Protein AF-A0A2Z7BJU4-F1 (afdb_monomer)

Foldseek 3Di:
DDDDDDPDDPPDDPPPPPPPDDPPPDDDDDDPDDDDDDDDDDDDDDDPPPPPPPPPPPDDPPPPCVPPPQDPVNVVVVVVVVVVVVVVVVVVVVVVVVVVVVVVVVVVVVVVVVVVVVVVVVVVVVVVVVVVVVVVVVVVVVVVVVVVVVVVVVVVVVVVVVVVVVVVVVVVCVVVVPPPPDPPDDDDDDDDDDDPDPPPPP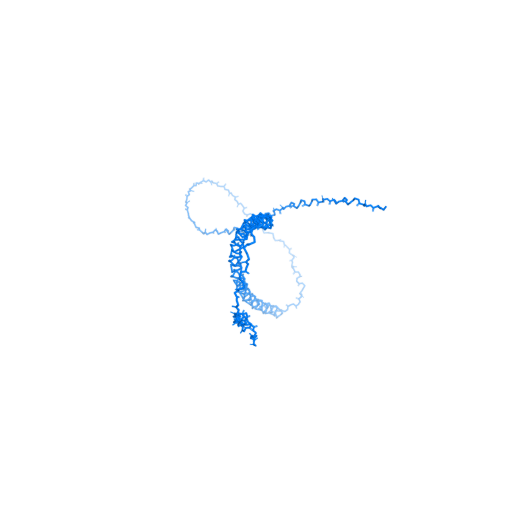PPDDDDDDD

Structure (mmCIF, N/CA/C/O backbone):
data_AF-A0A2Z7BJU4-F1
#
_entry.id   AF-A0A2Z7BJU4-F1
#
loop_
_atom_site.group_PDB
_atom_site.id
_atom_site.type_symbol
_atom_site.label_atom_id
_atom_site.label_alt_id
_atom_site.label_comp_id
_atom_site.label_asym_id
_atom_site.label_entity_id
_atom_site.label_seq_id
_atom_site.pdbx_PDB_ins_code
_atom_site.Cartn_x
_atom_site.Cartn_y
_atom_site.Cartn_z
_atom_site.occupancy
_atom_site.B_iso_or_equiv
_atom_site.auth_seq_id
_atom_site.auth_comp_id
_atom_site.auth_asym_id
_atom_site.auth_atom_id
_atom_site.pdbx_PDB_model_num
ATOM 1 N N . MET A 1 1 ? 4.893 34.998 36.428 1.00 44.59 1 MET A N 1
ATOM 2 C CA . MET A 1 1 ? 5.542 34.077 35.469 1.00 44.59 1 MET A CA 1
ATOM 3 C C . MET A 1 1 ? 4.718 34.078 34.190 1.00 44.59 1 MET A C 1
ATOM 5 O O . MET A 1 1 ? 3.506 33.957 34.270 1.00 44.59 1 MET A O 1
ATOM 9 N N . ARG A 1 2 ? 5.359 34.368 33.052 1.00 46.94 2 ARG A N 1
ATOM 10 C CA . ARG A 1 2 ? 4.741 34.528 31.724 1.00 46.94 2 ARG A CA 1
ATOM 11 C C . ARG A 1 2 ? 4.306 33.171 31.169 1.00 46.94 2 ARG A C 1
ATOM 13 O O . ARG A 1 2 ? 5.127 32.261 31.150 1.00 46.94 2 ARG A O 1
ATOM 20 N N . THR A 1 3 ? 3.110 33.080 30.595 1.00 44.69 3 THR A N 1
ATOM 21 C CA . THR A 1 3 ? 2.791 32.041 29.608 1.00 44.69 3 THR A CA 1
ATOM 22 C C . THR A 1 3 ? 2.369 32.703 28.301 1.00 44.69 3 THR A C 1
ATOM 24 O O . THR A 1 3 ? 1.518 33.586 28.234 1.00 44.69 3 THR A O 1
ATOM 27 N N . ARG A 1 4 ? 3.139 32.353 27.276 1.00 51.16 4 ARG A N 1
ATOM 28 C CA . ARG A 1 4 ? 3.221 32.923 25.937 1.00 51.16 4 ARG A CA 1
ATOM 29 C C . ARG A 1 4 ? 2.128 32.272 25.092 1.00 51.16 4 ARG A C 1
ATOM 31 O O . ARG A 1 4 ? 2.100 31.053 24.987 1.00 51.16 4 ARG A O 1
ATOM 38 N N . GLY A 1 5 ? 1.225 33.070 24.528 1.00 52.56 5 GLY A N 1
ATOM 39 C CA . GLY A 1 5 ? 0.225 32.581 23.582 1.00 52.56 5 GLY A CA 1
ATOM 40 C C . GLY A 1 5 ? 0.894 32.142 22.281 1.00 52.56 5 GLY A C 1
ATOM 41 O O . GLY A 1 5 ? 1.426 32.979 21.549 1.00 52.56 5 GLY A O 1
ATOM 42 N N . ASP A 1 6 ? 0.874 30.840 22.006 1.00 50.59 6 ASP A N 1
ATOM 43 C CA . ASP A 1 6 ? 1.320 30.261 20.741 1.00 50.59 6 ASP A CA 1
ATOM 44 C C . ASP A 1 6 ? 0.323 30.620 19.629 1.00 50.59 6 ASP A C 1
ATOM 46 O O . ASP A 1 6 ? -0.720 29.993 19.446 1.00 50.59 6 ASP A O 1
ATOM 50 N N . LYS A 1 7 ? 0.650 31.660 18.858 1.00 59.19 7 LYS A N 1
ATOM 51 C CA . LYS A 1 7 ? 0.031 31.919 17.555 1.00 59.19 7 LYS A CA 1
ATOM 52 C C . LYS A 1 7 ? 0.660 30.976 16.532 1.00 59.19 7 LYS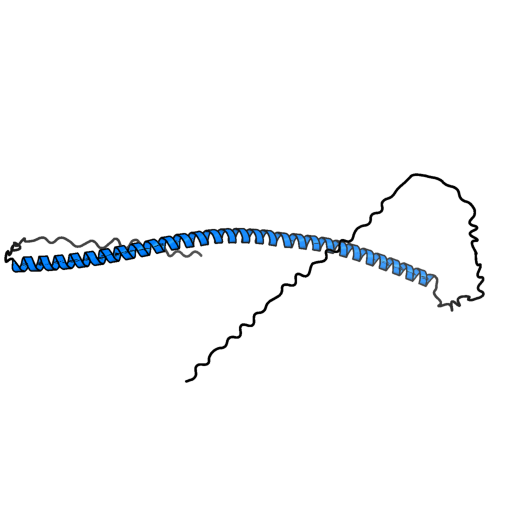 A C 1
ATOM 54 O O . LYS A 1 7 ? 1.685 31.297 15.936 1.00 59.19 7 LYS A O 1
ATOM 59 N N . ARG A 1 8 ? 0.038 29.817 16.315 1.00 57.16 8 ARG A N 1
ATOM 60 C CA . ARG A 1 8 ? 0.369 28.938 15.188 1.00 57.16 8 ARG A CA 1
ATOM 61 C C . ARG A 1 8 ? -0.263 29.506 13.917 1.00 57.16 8 ARG A C 1
ATOM 63 O O . ARG A 1 8 ? -1.478 29.484 13.746 1.00 57.16 8 ARG A O 1
ATOM 70 N N . THR A 1 9 ? 0.571 30.044 13.038 1.00 50.06 9 THR A N 1
ATOM 71 C CA . THR A 1 9 ? 0.204 30.459 11.685 1.00 50.06 9 THR A CA 1
ATOM 72 C C . THR A 1 9 ? -0.088 29.217 10.842 1.00 50.06 9 THR A C 1
ATOM 74 O O . THR A 1 9 ? 0.803 28.432 10.528 1.00 50.06 9 THR A O 1
ATOM 77 N N . ILE A 1 10 ? -1.352 29.009 10.473 1.00 57.00 10 ILE A N 1
ATOM 78 C CA . ILE A 1 10 ? -1.737 27.965 9.516 1.00 57.00 10 ILE A CA 1
ATOM 79 C C . ILE A 1 10 ? -1.504 28.533 8.113 1.00 57.00 10 ILE A C 1
ATOM 81 O O . ILE A 1 10 ? -2.360 29.201 7.536 1.00 57.00 10 ILE A O 1
ATOM 85 N N . ARG A 1 11 ? -0.301 28.305 7.578 1.00 53.41 11 ARG A N 1
ATOM 86 C CA . ARG A 1 11 ? 0.038 28.549 6.172 1.00 53.41 11 ARG A CA 1
ATOM 87 C C . ARG A 1 11 ? -0.544 27.400 5.350 1.00 53.41 11 ARG A C 1
ATOM 89 O O . ARG A 1 11 ? 0.065 26.341 5.240 1.00 53.41 11 ARG A O 1
ATOM 96 N N . LYS A 1 12 ? -1.754 27.595 4.820 1.00 51.50 12 LYS A N 1
ATOM 97 C CA . LYS A 1 12 ? -2.352 26.678 3.844 1.00 51.50 12 LYS A CA 1
ATOM 98 C C . LYS A 1 12 ? -1.481 26.674 2.588 1.00 51.50 12 LYS A C 1
ATOM 100 O O . LYS A 1 12 ? -1.324 27.703 1.936 1.00 51.50 12 LYS A O 1
ATOM 105 N N . HIS A 1 13 ? -0.880 25.531 2.284 1.00 46.72 13 HIS A N 1
ATOM 106 C CA . HIS A 1 13 ? -0.324 25.260 0.969 1.00 46.72 13 HIS A CA 1
ATOM 107 C C . HIS A 1 13 ? -1.445 24.676 0.112 1.00 46.72 13 HIS A C 1
ATOM 109 O O . HIS A 1 13 ? -1.664 23.468 0.124 1.00 46.72 13 HIS A O 1
ATOM 115 N N . ASP A 1 14 ? -2.140 25.531 -0.635 1.00 49.84 14 ASP A N 1
ATOM 116 C CA . ASP A 1 14 ? -2.933 25.079 -1.776 1.00 49.84 14 ASP A CA 1
ATOM 117 C C . ASP A 1 14 ? -1.945 24.648 -2.867 1.00 49.84 14 ASP A C 1
ATOM 119 O O . ASP A 1 14 ? -1.497 25.446 -3.695 1.00 49.84 14 ASP A O 1
ATOM 123 N N . ARG A 1 15 ? -1.535 23.374 -2.837 1.00 55.44 15 ARG A N 1
ATOM 124 C CA . ARG A 1 15 ? -0.901 22.730 -3.989 1.00 55.44 15 ARG A CA 1
ATOM 125 C C . ARG A 1 15 ? -1.974 22.590 -5.061 1.00 55.44 15 ARG A C 1
ATOM 127 O O . ARG A 1 15 ? -2.745 21.637 -5.071 1.00 55.44 15 ARG A O 1
ATOM 134 N N . LYS A 1 16 ? -2.019 23.570 -5.957 1.00 62.12 16 LYS A N 1
ATOM 135 C CA . LYS A 1 16 ? -2.680 23.430 -7.250 1.00 62.12 16 LYS A CA 1
ATOM 136 C C . LYS A 1 16 ? -1.954 22.308 -7.990 1.00 62.12 16 LYS A C 1
ATOM 138 O O . LYS A 1 16 ? -0.794 22.468 -8.363 1.00 62.12 16 LYS A O 1
ATOM 143 N N . VAL A 1 17 ? -2.608 21.159 -8.117 1.00 49.56 17 VAL A N 1
ATOM 144 C CA . VAL A 1 17 ? -2.190 20.094 -9.028 1.00 49.56 17 VAL A CA 1
ATOM 145 C C . VAL A 1 17 ? -2.424 20.640 -10.430 1.00 49.56 17 VAL A C 1
ATOM 147 O O . VAL A 1 17 ? -3.553 20.688 -10.908 1.00 49.56 17 VAL A O 1
ATOM 150 N N . LEU A 1 18 ? -1.364 21.153 -11.048 1.00 53.22 18 LEU A N 1
ATOM 151 C CA . LEU A 1 18 ? -1.343 21.350 -12.487 1.00 53.22 18 LEU A CA 1
ATOM 152 C C . LEU A 1 18 ? -1.196 19.955 -13.090 1.00 53.22 18 LEU A C 1
ATOM 154 O O . LEU A 1 18 ? -0.125 19.357 -13.029 1.00 53.22 18 LEU A O 1
ATOM 158 N N . VAL A 1 19 ? -2.306 19.425 -13.596 1.00 54.00 19 VAL A N 1
ATOM 159 C CA . VAL A 1 19 ? -2.295 18.321 -14.552 1.00 54.00 19 VAL A CA 1
ATOM 160 C C . VAL A 1 19 ? -1.603 18.872 -15.796 1.00 54.00 19 VAL A C 1
ATOM 162 O O . VAL A 1 19 ? -2.168 19.704 -16.500 1.00 54.00 19 VAL A O 1
ATOM 165 N N . ALA A 1 20 ? -0.343 18.500 -16.004 1.00 55.03 20 ALA A N 1
ATOM 166 C CA . ALA A 1 20 ? 0.291 18.674 -17.298 1.00 55.03 20 ALA A CA 1
ATOM 167 C C . ALA A 1 20 ? -0.242 17.545 -18.181 1.00 55.03 20 ALA A C 1
ATOM 169 O O . ALA A 1 20 ? 0.042 16.377 -17.928 1.00 55.03 20 ALA A O 1
ATOM 170 N N . GLU A 1 21 ? -1.084 17.904 -19.148 1.00 57.22 21 GLU A N 1
ATOM 171 C CA . GLU A 1 21 ? -1.515 17.007 -20.212 1.00 57.22 21 GLU A CA 1
ATOM 172 C C . GLU A 1 21 ? -0.278 16.459 -20.933 1.00 57.22 21 GLU A C 1
ATOM 174 O O . GLU A 1 21 ? 0.529 17.200 -21.498 1.00 57.22 21 GLU A O 1
ATOM 179 N N . GLU A 1 22 ? -0.118 15.143 -20.874 1.00 46.28 22 GLU A N 1
ATOM 180 C CA . GLU A 1 22 ? 0.835 14.392 -21.673 1.00 46.28 22 GLU A CA 1
ATOM 181 C C . GLU A 1 22 ? 0.359 14.431 -23.129 1.00 46.28 22 GLU A C 1
ATOM 183 O O . GLU A 1 22 ? -0.663 13.844 -23.486 1.00 46.28 22 GLU A O 1
ATOM 188 N N . SER A 1 23 ? 1.070 15.171 -23.985 1.00 50.34 23 SER A N 1
ATOM 189 C CA . SER A 1 23 ? 0.774 15.176 -25.414 1.00 50.34 23 SER A CA 1
ATOM 190 C C . SER A 1 23 ? 1.240 13.848 -26.013 1.00 50.34 23 SER A C 1
ATOM 192 O O . SER A 1 23 ? 2.427 13.652 -26.283 1.00 50.34 23 SER A O 1
ATOM 194 N N . THR A 1 24 ? 0.306 12.937 -26.253 1.00 50.97 24 THR A N 1
ATOM 195 C CA . THR A 1 24 ? 0.516 11.780 -27.122 1.00 50.97 24 THR A CA 1
ATOM 196 C C . THR A 1 24 ? 0.586 12.278 -28.563 1.00 50.97 24 THR A C 1
ATOM 198 O O . THR A 1 24 ? -0.398 12.332 -29.298 1.00 50.97 24 THR A O 1
ATOM 201 N N . LYS A 1 25 ? 1.780 12.720 -28.971 1.00 55.06 25 LYS A N 1
ATOM 202 C CA . LYS A 1 25 ? 2.064 13.061 -30.362 1.00 55.06 25 LYS A CA 1
ATOM 203 C C . LYS A 1 25 ? 2.186 11.762 -31.150 1.00 55.06 25 LYS A C 1
ATOM 205 O O . LYS A 1 25 ? 3.262 11.179 -31.252 1.00 55.06 25 LYS A O 1
ATOM 210 N N . SER A 1 26 ? 1.049 11.304 -31.659 1.00 50.78 26 SER A N 1
ATOM 211 C CA . SER A 1 26 ? 0.972 10.270 -32.678 1.00 50.78 26 SER A CA 1
ATOM 212 C C . SER A 1 26 ? 1.743 10.738 -33.912 1.00 50.78 26 SER A C 1
ATOM 214 O O . SER A 1 26 ? 1.447 11.772 -34.513 1.00 50.78 26 SER A O 1
ATOM 216 N N . TRP A 1 27 ? 2.780 9.990 -34.271 1.00 51.62 27 TRP A N 1
ATOM 217 C CA . TRP A 1 27 ? 3.361 10.068 -35.601 1.00 51.62 27 TRP A CA 1
ATOM 218 C C . TRP A 1 27 ? 2.398 9.318 -36.513 1.00 51.62 27 TRP A C 1
ATOM 220 O O . TRP A 1 27 ? 2.227 8.111 -36.373 1.00 51.62 27 TRP A O 1
ATOM 230 N N . ALA A 1 28 ? 1.680 10.049 -37.359 1.00 49.09 28 ALA A N 1
ATOM 231 C CA . ALA A 1 28 ? 0.902 9.429 -38.414 1.00 49.09 28 ALA A CA 1
ATOM 232 C C . ALA A 1 28 ? 1.877 8.896 -39.471 1.00 49.09 28 ALA A C 1
ATOM 234 O O . ALA A 1 28 ? 2.532 9.683 -40.156 1.00 49.09 28 ALA A O 1
ATOM 235 N N . ASP A 1 29 ? 1.954 7.572 -39.590 1.00 51.72 29 ASP A N 1
ATOM 236 C CA . ASP A 1 29 ? 2.395 6.903 -40.809 1.00 51.72 29 ASP A CA 1
ATOM 237 C C . ASP A 1 29 ? 1.464 7.340 -41.942 1.00 51.72 29 ASP A C 1
ATOM 239 O O . ASP A 1 29 ? 0.252 7.124 -41.892 1.00 51.72 29 ASP A O 1
ATOM 243 N N . THR A 1 30 ? 2.018 8.008 -42.951 1.00 53.91 30 THR A N 1
ATOM 244 C CA . THR A 1 30 ? 1.322 8.197 -44.225 1.00 53.91 30 THR A CA 1
ATOM 245 C C . THR A 1 30 ? 1.903 7.196 -45.207 1.00 53.91 30 THR A C 1
ATOM 247 O O . THR A 1 30 ? 2.813 7.515 -45.969 1.00 53.91 30 THR A O 1
ATOM 250 N N . ASP A 1 31 ? 1.362 5.980 -45.163 1.00 55.69 31 ASP A N 1
ATOM 251 C CA . ASP A 1 31 ? 1.388 5.063 -46.296 1.00 55.69 31 ASP A CA 1
ATOM 252 C C . ASP A 1 31 ? 0.610 5.721 -47.440 1.00 55.69 31 ASP A C 1
ATOM 254 O O . ASP A 1 31 ? -0.573 6.046 -47.320 1.00 55.69 31 ASP A O 1
ATOM 258 N N . SER A 1 32 ? 1.267 5.948 -48.570 1.00 55.22 32 SER A N 1
ATOM 259 C CA . SER A 1 32 ? 0.573 6.162 -49.839 1.00 55.22 32 SER A CA 1
ATOM 260 C C . SER A 1 32 ? 0.985 5.051 -50.783 1.00 55.22 32 SER A C 1
ATOM 262 O O . SER A 1 32 ? 1.883 5.190 -51.609 1.00 55.22 32 SER A O 1
ATOM 264 N N . GLU A 1 33 ? 0.305 3.925 -50.583 1.00 53.06 33 GLU A N 1
ATOM 265 C CA . GLU A 1 33 ? 0.251 2.795 -51.495 1.00 53.06 33 GLU A CA 1
ATOM 266 C C . GLU A 1 33 ? -0.463 3.184 -52.801 1.00 53.06 33 GLU A C 1
ATOM 268 O O . GLU A 1 33 ? -1.311 4.076 -52.865 1.00 53.06 33 GLU A O 1
ATOM 273 N N . SER A 1 34 ? -0.058 2.498 -53.859 1.00 44.91 34 SER A N 1
ATOM 274 C CA . SER A 1 34 ? -0.266 2.836 -55.264 1.00 44.91 34 SER A CA 1
ATOM 275 C C . SER A 1 34 ? -1.700 2.675 -55.812 1.00 44.91 34 SER A C 1
ATOM 277 O O . SER A 1 34 ? -2.488 1.864 -55.336 1.00 44.91 34 SER A O 1
ATOM 279 N N . SER A 1 35 ? -1.907 3.353 -56.957 1.00 40.94 35 SER A N 1
ATOM 280 C CA . SER A 1 35 ? -2.546 2.869 -58.208 1.00 40.94 35 SER A CA 1
ATOM 281 C C . SER A 1 35 ? -3.944 3.375 -58.619 1.00 40.94 35 SER A C 1
ATOM 283 O O . SER A 1 35 ? -4.940 3.058 -57.988 1.00 40.94 35 SER A O 1
ATOM 285 N N . SER A 1 36 ? -3.952 4.037 -59.800 1.00 41.22 36 SER A N 1
ATOM 286 C CA . SER A 1 36 ? -4.810 3.825 -61.002 1.00 41.22 36 SER A CA 1
ATOM 287 C C . SER A 1 36 ? -6.347 3.840 -60.848 1.00 41.22 36 SER A C 1
ATOM 289 O O . SER A 1 36 ? -6.891 3.172 -59.989 1.00 41.22 36 SER A O 1
ATOM 291 N N . SER A 1 37 ? -7.201 4.437 -61.688 1.00 43.44 37 SER A N 1
ATOM 292 C CA . SER A 1 37 ? -7.180 5.126 -62.992 1.00 43.44 37 SER A CA 1
ATOM 293 C C . SER A 1 37 ? -8.582 5.746 -63.183 1.00 43.44 37 SER A C 1
ATOM 295 O O . SER A 1 37 ? -9.536 5.190 -62.638 1.00 43.44 37 SER A O 1
ATOM 297 N N . SER A 1 38 ? -8.754 6.787 -64.014 1.00 40.03 38 SER A N 1
ATOM 298 C CA . SER A 1 38 ? -9.730 6.832 -65.138 1.00 40.03 38 SER A CA 1
ATOM 299 C C . SER A 1 38 ? -9.906 8.239 -65.738 1.00 40.03 38 SER A C 1
ATOM 301 O O . SER A 1 38 ? -9.944 9.244 -65.041 1.00 40.03 38 SER A O 1
ATOM 303 N N . SER A 1 39 ? -10.013 8.239 -67.064 1.00 43.59 39 SER A N 1
ATOM 304 C CA . SER A 1 39 ? -10.051 9.308 -68.070 1.00 43.59 39 SER A CA 1
ATOM 305 C C . SER A 1 39 ? -11.097 10.422 -67.898 1.00 43.59 39 SER A C 1
ATOM 307 O O . SER A 1 39 ? -12.207 10.137 -67.466 1.00 43.59 39 SER A O 1
ATOM 309 N N . SER A 1 40 ? -10.818 11.628 -68.426 1.00 37.50 40 SER A N 1
ATOM 310 C CA . SER A 1 40 ? -11.703 12.321 -69.393 1.00 37.50 40 SER A CA 1
ATOM 311 C C . SER A 1 40 ? -11.048 13.574 -70.015 1.00 37.50 40 SER A C 1
ATOM 313 O O . SER A 1 40 ? -10.172 14.190 -69.420 1.00 37.50 40 SER A O 1
ATOM 315 N N . SER A 1 41 ? -11.481 13.901 -71.234 1.00 53.56 41 SER A N 1
ATOM 316 C CA . SER A 1 41 ? -10.959 14.865 -72.216 1.00 53.56 41 SER A CA 1
ATOM 317 C C . SER A 1 41 ? -11.133 16.353 -71.875 1.00 53.56 41 SER A C 1
ATOM 319 O O . SER A 1 41 ? -12.104 16.711 -71.214 1.00 53.56 41 SER A O 1
ATOM 321 N N . SER A 1 42 ? -10.288 17.219 -72.456 1.00 36.81 42 SER A N 1
ATOM 322 C CA . SER A 1 42 ? -10.691 18.201 -73.491 1.00 36.81 42 SER A CA 1
ATOM 323 C C . SER A 1 42 ? -9.576 19.213 -73.807 1.00 36.81 42 SER A C 1
ATOM 325 O O . SER A 1 42 ? -9.119 19.942 -72.937 1.00 36.81 42 SER A O 1
ATOM 327 N N . ASP A 1 43 ? -9.159 19.188 -75.074 1.00 55.19 43 ASP A N 1
ATOM 328 C CA . ASP A 1 43 ? -8.896 20.302 -75.999 1.00 55.19 43 ASP A CA 1
ATOM 329 C C . ASP A 1 43 ? -8.702 21.727 -75.432 1.00 55.19 43 ASP A C 1
ATOM 331 O O . ASP A 1 43 ? -9.656 22.340 -74.951 1.00 55.19 43 ASP A O 1
ATOM 335 N N . SER A 1 44 ? -7.493 22.285 -75.571 1.00 55.50 44 SER A N 1
ATOM 336 C CA . SER A 1 44 ? -7.261 23.698 -75.918 1.00 55.50 44 SER A CA 1
ATOM 337 C C . SER A 1 44 ? -5.782 23.968 -76.204 1.00 55.50 44 SER A C 1
ATOM 339 O O . SER A 1 44 ? -4.877 23.353 -75.647 1.00 55.50 44 SER A O 1
ATOM 341 N N . GLU A 1 45 ? -5.587 24.867 -77.153 1.00 52.50 45 GLU A N 1
ATOM 342 C CA . GLU A 1 45 ? -4.424 25.052 -78.004 1.00 52.50 45 GLU A CA 1
ATOM 343 C C . GLU A 1 45 ? -3.306 25.894 -77.354 1.00 52.50 45 GLU A C 1
ATOM 345 O O . GLU A 1 45 ? -3.564 26.722 -76.487 1.00 52.50 45 GLU A O 1
ATOM 350 N N . GLN A 1 46 ? -2.090 25.745 -77.902 1.00 57.66 46 GLN A N 1
ATOM 351 C CA . GLN A 1 46 ? -0.974 26.711 -77.924 1.00 57.66 46 GLN A CA 1
ATOM 352 C C . GLN A 1 46 ? -0.535 27.354 -76.594 1.00 57.66 46 GLN A C 1
ATOM 354 O O . GLN A 1 46 ? -0.926 28.466 -76.255 1.00 57.66 46 GLN A O 1
ATOM 359 N N . GLU A 1 47 ? 0.446 26.726 -75.940 1.00 48.50 47 GLU A N 1
ATOM 360 C CA . GLU A 1 47 ? 1.404 27.460 -75.110 1.00 48.50 47 GLU A CA 1
ATOM 361 C C . GLU A 1 47 ? 2.833 27.048 -75.485 1.00 48.50 47 GLU A C 1
ATOM 363 O O . GLU A 1 47 ? 3.324 25.959 -75.186 1.00 48.50 47 GLU A O 1
ATOM 368 N N . GLU A 1 48 ? 3.464 27.933 -76.252 1.00 56.72 48 GLU A N 1
ATOM 369 C CA . GLU A 1 48 ? 4.840 27.877 -76.725 1.00 56.72 48 GLU A CA 1
ATOM 370 C C . GLU A 1 48 ? 5.796 28.079 -75.538 1.00 56.72 48 GLU A C 1
ATOM 372 O O . GLU A 1 48 ? 6.289 29.175 -75.279 1.00 56.72 48 GLU A O 1
ATOM 377 N N . VAL A 1 49 ? 6.056 27.015 -74.777 1.00 50.41 49 VAL A N 1
ATOM 378 C CA . VAL A 1 49 ? 7.098 27.022 -73.743 1.00 50.41 49 VAL A CA 1
ATOM 379 C C . VAL A 1 49 ? 8.472 26.889 -74.400 1.00 50.41 49 VAL A C 1
ATOM 381 O O . VAL A 1 49 ? 9.031 25.804 -74.540 1.00 50.41 49 VAL A O 1
ATOM 384 N N . HIS A 1 50 ? 9.023 28.025 -74.831 1.00 49.69 50 HIS A N 1
ATOM 385 C CA . HIS A 1 50 ? 10.433 28.159 -75.204 1.00 49.69 50 HIS A CA 1
ATOM 386 C C . HIS A 1 50 ? 11.323 27.730 -74.029 1.00 49.69 50 HIS A C 1
ATOM 388 O O . HIS A 1 50 ? 11.541 28.489 -73.083 1.00 49.69 50 HIS A O 1
ATOM 394 N N . CYS A 1 51 ? 11.868 26.513 -74.082 1.00 53.22 51 CYS A N 1
ATOM 395 C CA . CYS A 1 51 ? 12.966 26.103 -73.213 1.00 53.22 51 CYS A CA 1
ATOM 396 C C . CYS A 1 51 ? 14.233 26.868 -73.621 1.00 53.22 51 CYS A C 1
ATOM 398 O O . CYS A 1 51 ? 14.964 26.454 -74.518 1.00 53.22 51 CYS A O 1
ATOM 400 N N . LEU A 1 52 ? 14.496 27.991 -72.954 1.00 50.47 52 LEU A N 1
ATOM 401 C CA . LEU A 1 52 ? 15.783 28.684 -72.998 1.00 50.47 52 LEU A CA 1
ATOM 402 C C . LEU A 1 52 ? 16.866 27.786 -72.378 1.00 50.47 52 LEU A C 1
ATOM 404 O O . LEU A 1 52 ? 17.129 27.850 -71.178 1.00 50.47 52 LEU A O 1
ATOM 408 N N . MET A 1 53 ? 17.509 26.949 -73.191 1.00 58.06 53 MET A N 1
ATOM 409 C CA . MET A 1 53 ? 18.819 26.401 -72.844 1.00 58.06 53 MET A CA 1
ATOM 410 C C . MET A 1 53 ? 19.838 27.535 -72.951 1.00 58.06 53 MET A C 1
ATOM 412 O O . MET A 1 53 ? 20.324 27.862 -74.032 1.00 58.06 53 MET A O 1
ATOM 416 N N . ALA A 1 54 ? 20.108 28.190 -71.824 1.00 53.41 54 ALA A N 1
ATOM 417 C CA . ALA A 1 54 ? 21.247 29.081 -71.698 1.00 53.41 54 ALA A CA 1
ATOM 418 C C . ALA A 1 54 ? 22.511 28.224 -71.554 1.00 53.41 54 ALA A C 1
ATOM 420 O O . ALA A 1 54 ? 22.876 27.826 -70.448 1.00 53.41 54 ALA A O 1
ATOM 421 N N . ASP A 1 55 ? 23.182 27.959 -72.674 1.00 57.09 55 ASP A N 1
ATOM 422 C CA . ASP A 1 55 ? 24.572 27.512 -72.679 1.00 57.09 55 ASP A CA 1
ATOM 423 C C . ASP A 1 55 ? 25.445 28.668 -72.165 1.00 57.09 55 ASP A C 1
ATOM 425 O O . ASP A 1 55 ? 25.985 29.468 -72.930 1.00 57.09 55 ASP A O 1
ATOM 429 N N . GLN A 1 56 ? 25.554 28.808 -70.842 1.00 54.19 56 GLN A N 1
ATOM 430 C CA . GLN A 1 56 ? 26.578 29.659 -70.247 1.00 54.19 56 GLN A CA 1
ATOM 431 C C . GLN A 1 56 ? 27.922 28.940 -70.339 1.00 54.19 56 GLN A C 1
ATOM 433 O O . GLN A 1 56 ? 28.350 28.230 -69.433 1.00 54.19 56 GLN A O 1
ATOM 438 N N . THR A 1 57 ? 28.605 29.161 -71.458 1.00 60.44 57 THR A N 1
ATOM 439 C CA . THR A 1 57 ? 30.052 29.010 -71.589 1.00 60.44 57 THR A CA 1
ATOM 440 C C . THR A 1 57 ? 30.739 30.075 -70.725 1.00 60.44 57 THR A C 1
ATOM 442 O O . THR A 1 57 ? 31.215 31.086 -71.242 1.00 60.44 57 THR A O 1
ATOM 445 N N . SER A 1 58 ? 30.755 29.899 -69.400 1.00 57.34 58 SER A N 1
ATOM 446 C CA . SER A 1 58 ? 31.648 30.672 -68.535 1.00 57.34 58 SER A CA 1
ATOM 447 C C . SER A 1 58 ? 33.037 30.047 -68.597 1.00 57.34 58 SER A C 1
ATOM 449 O O . SER A 1 58 ? 33.346 29.066 -67.923 1.00 57.34 58 SER A O 1
ATOM 451 N N . ASP A 1 59 ? 33.811 30.600 -69.519 1.00 55.12 59 ASP A N 1
ATOM 452 C CA . ASP A 1 59 ? 35.259 30.750 -69.496 1.00 55.12 59 ASP A CA 1
ATOM 453 C C . ASP A 1 59 ? 35.925 30.455 -68.133 1.00 55.12 59 ASP A C 1
ATOM 455 O O . ASP A 1 59 ? 35.660 31.112 -67.129 1.00 55.12 59 ASP A O 1
ATOM 459 N N . GLY A 1 60 ? 36.842 29.487 -68.131 1.00 59.12 60 GLY A N 1
ATOM 460 C CA . GLY A 1 60 ? 38.172 29.764 -67.593 1.00 59.12 60 GLY A CA 1
ATOM 461 C C . GLY A 1 60 ? 38.410 29.741 -66.084 1.00 59.12 60 GLY A C 1
ATOM 462 O O . GLY A 1 60 ? 39.510 30.115 -65.693 1.00 59.12 60 GLY A O 1
ATOM 463 N N . GLU A 1 61 ? 37.512 29.243 -65.233 1.00 55.75 61 GLU A N 1
ATOM 464 C CA . GLU A 1 61 ? 37.946 28.727 -63.923 1.00 55.75 61 GLU A CA 1
ATOM 465 C C . GLU A 1 61 ? 38.305 27.247 -64.081 1.00 55.75 61 GLU A C 1
ATOM 467 O O . GLU A 1 61 ? 37.579 26.326 -63.702 1.00 55.75 61 GLU A O 1
ATOM 472 N N . VAL A 1 62 ? 39.466 27.015 -64.706 1.00 59.19 62 VAL A N 1
ATOM 473 C CA . VAL A 1 62 ? 40.226 25.796 -64.433 1.00 59.19 62 VAL A CA 1
ATOM 474 C C . VAL A 1 62 ? 40.402 25.812 -62.926 1.00 59.19 62 VAL A C 1
ATOM 476 O O . VAL A 1 62 ? 41.123 26.664 -62.412 1.00 59.19 62 VAL A O 1
ATOM 479 N N . PHE A 1 63 ? 39.688 24.935 -62.220 1.00 54.53 63 PHE A N 1
ATOM 480 C CA . PHE A 1 63 ? 40.024 24.626 -60.842 1.00 54.53 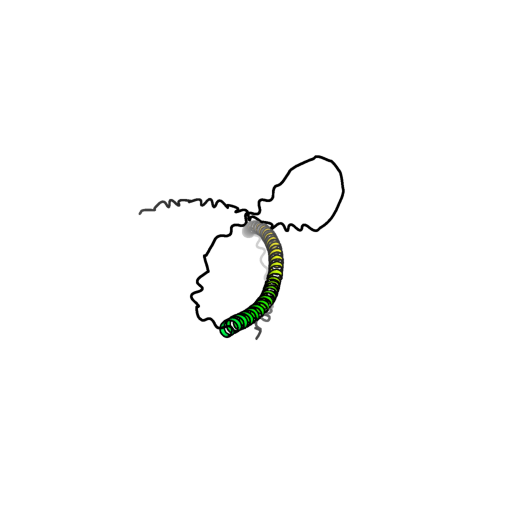63 PHE A CA 1
ATOM 481 C C . PHE A 1 63 ? 41.516 24.315 -60.858 1.00 54.53 63 PHE A C 1
ATOM 483 O O . PHE A 1 63 ? 41.928 23.272 -61.374 1.00 54.53 63 PHE A O 1
ATOM 490 N N . ASP A 1 64 ? 42.326 25.254 -60.369 1.00 52.69 64 ASP A N 1
ATOM 491 C CA . ASP A 1 64 ? 43.706 24.989 -60.025 1.00 52.69 64 ASP A CA 1
ATOM 492 C C . ASP A 1 64 ? 43.616 24.057 -58.828 1.00 52.69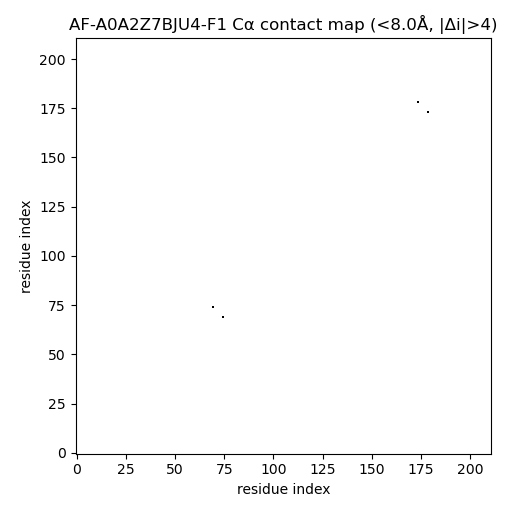 64 ASP A C 1
ATOM 494 O O . ASP A 1 64 ? 43.639 24.453 -57.661 1.00 52.69 64 ASP A O 1
ATOM 498 N N . PHE A 1 65 ? 43.426 22.777 -59.136 1.00 51.00 65 PHE A N 1
ATOM 499 C CA . PHE A 1 65 ? 43.890 21.709 -58.293 1.00 51.00 65 PHE A CA 1
ATOM 500 C C . PHE A 1 65 ? 45.404 21.899 -58.264 1.00 51.00 65 PHE A C 1
ATOM 502 O O . PHE A 1 65 ? 46.138 21.228 -58.978 1.00 51.00 65 PHE A O 1
ATOM 509 N N . SER A 1 66 ? 45.880 22.864 -57.472 1.00 60.72 66 SER A N 1
ATOM 510 C CA . SER A 1 66 ? 47.217 22.818 -56.918 1.00 60.72 66 SER A CA 1
ATOM 511 C C . SER A 1 66 ? 47.311 21.416 -56.341 1.00 60.72 66 SER A C 1
ATOM 513 O O . SER A 1 66 ? 46.642 21.122 -55.349 1.00 60.72 66 SER A O 1
ATOM 515 N N . ASN A 1 67 ? 47.987 20.527 -57.076 1.00 58.91 67 ASN A N 1
ATOM 516 C CA . ASN A 1 67 ? 48.046 19.103 -56.808 1.00 58.91 67 ASN A CA 1
ATOM 517 C C . ASN A 1 67 ? 48.557 18.924 -55.377 1.00 58.91 67 ASN A C 1
ATOM 519 O O . ASN A 1 67 ? 49.761 18.844 -55.142 1.00 58.91 67 ASN A O 1
ATOM 523 N N . VAL A 1 68 ? 47.649 18.831 -54.405 1.00 62.19 68 VAL A N 1
ATOM 524 C CA . VAL A 1 68 ? 47.900 17.990 -53.248 1.00 62.19 68 VAL A CA 1
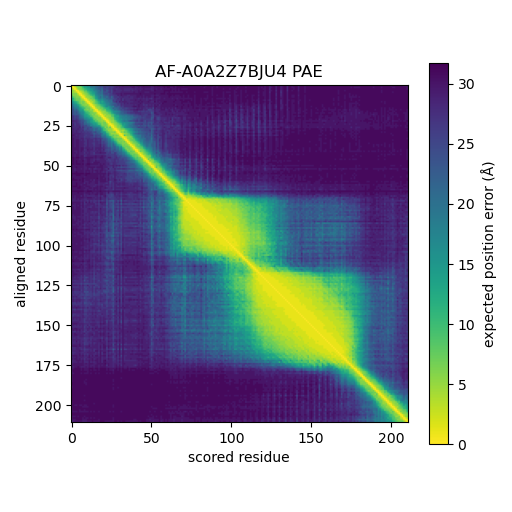ATOM 525 C C . VAL A 1 68 ? 48.141 16.631 -53.874 1.00 62.19 68 VAL A C 1
ATOM 527 O O . VAL A 1 68 ? 47.247 16.061 -54.497 1.00 62.19 68 VAL A O 1
ATOM 530 N N . GLU A 1 69 ? 49.405 16.225 -53.839 1.00 65.75 69 GLU A N 1
ATOM 531 C CA . GLU A 1 69 ? 49.965 15.031 -54.454 1.00 65.75 69 GLU A CA 1
ATOM 532 C C . GLU A 1 69 ? 49.360 13.799 -53.778 1.00 65.75 69 GLU A C 1
ATOM 534 O O . GLU A 1 69 ? 49.975 13.146 -52.946 1.00 65.75 69 GLU A O 1
ATOM 539 N N . PHE A 1 70 ? 48.087 13.545 -54.064 1.00 66.81 70 PHE A N 1
ATOM 540 C CA . PHE A 1 70 ? 47.369 12.393 -53.571 1.00 66.81 70 PHE A CA 1
ATOM 541 C C . PHE A 1 70 ? 47.448 11.331 -54.646 1.00 66.81 70 PHE A C 1
ATOM 543 O O . PHE A 1 70 ? 46.897 11.463 -55.744 1.00 66.81 70 PHE A O 1
ATOM 550 N N . THR A 1 71 ? 48.211 10.297 -54.344 1.00 85.06 71 THR A N 1
ATOM 551 C CA . THR A 1 71 ? 48.412 9.200 -55.270 1.00 85.06 71 THR A CA 1
ATOM 552 C C . THR A 1 71 ? 47.120 8.393 -55.385 1.00 85.06 71 THR A C 1
ATOM 554 O O . THR A 1 71 ? 46.254 8.391 -54.504 1.00 85.06 71 THR A O 1
ATOM 557 N N . ARG A 1 72 ? 46.960 7.673 -56.497 1.00 85.31 72 ARG A N 1
ATOM 558 C CA . ARG A 1 72 ? 45.843 6.733 -56.668 1.00 85.31 72 ARG A CA 1
ATOM 559 C C . ARG A 1 72 ? 45.828 5.700 -55.537 1.00 85.31 72 ARG A C 1
ATOM 561 O O . ARG A 1 72 ? 44.765 5.240 -55.123 1.00 85.31 72 ARG A O 1
ATOM 568 N N . GLU A 1 73 ? 47.007 5.348 -55.049 1.00 91.25 73 GLU A N 1
ATOM 569 C CA . GLU A 1 73 ? 47.245 4.436 -53.942 1.00 91.25 73 GLU A CA 1
ATOM 570 C C . GLU A 1 73 ? 46.675 4.995 -52.634 1.00 91.25 73 GLU A C 1
ATOM 572 O O . GLU A 1 73 ? 46.009 4.255 -51.906 1.00 91.25 73 GLU A O 1
ATOM 577 N N . ASP A 1 74 ? 46.825 6.297 -52.383 1.00 90.50 74 ASP A N 1
ATOM 578 C CA . ASP A 1 74 ? 46.255 6.942 -51.201 1.00 90.50 74 ASP A CA 1
ATOM 579 C C . ASP A 1 74 ? 44.715 6.920 -51.229 1.00 90.50 74 ASP A C 1
ATOM 581 O O . ASP A 1 74 ? 44.076 6.655 -50.206 1.00 90.50 74 ASP A O 1
ATOM 585 N N . LEU A 1 75 ? 44.095 7.098 -52.406 1.00 90.06 75 LEU A N 1
ATOM 586 C CA . LEU A 1 75 ? 42.633 7.018 -52.564 1.00 90.06 75 LEU A CA 1
ATOM 587 C C . LEU A 1 75 ? 42.113 5.614 -52.283 1.00 90.06 75 LEU A C 1
ATOM 589 O O . LEU A 1 75 ? 41.118 5.429 -51.579 1.00 90.06 75 LEU A O 1
ATOM 593 N N . VAL A 1 76 ? 42.794 4.617 -52.843 1.00 92.19 76 VAL A N 1
ATOM 594 C CA . VAL A 1 76 ? 42.465 3.207 -52.631 1.00 92.19 76 VAL A CA 1
ATOM 595 C C . VAL A 1 76 ? 42.635 2.839 -51.157 1.00 92.19 76 VAL A C 1
ATOM 597 O O . VAL A 1 76 ? 41.796 2.116 -50.617 1.00 92.19 76 VAL A O 1
ATOM 600 N N . SER A 1 77 ? 43.664 3.364 -50.485 1.00 94.75 77 SER A N 1
ATOM 601 C CA . SER A 1 77 ? 43.861 3.162 -49.048 1.00 94.75 77 SER A CA 1
ATOM 602 C C . SER A 1 77 ? 42.723 3.774 -48.231 1.00 94.75 77 SER A C 1
ATOM 604 O O . SER A 1 77 ? 42.114 3.069 -47.429 1.00 94.75 77 SER A O 1
ATOM 606 N N . ALA A 1 78 ? 42.370 5.038 -48.485 1.00 94.81 78 ALA A N 1
ATOM 607 C CA . ALA A 1 78 ? 41.284 5.727 -47.786 1.00 94.81 78 ALA A CA 1
ATOM 608 C C . ALA A 1 78 ? 39.931 5.017 -47.971 1.00 94.81 78 ALA A C 1
ATOM 610 O O . ALA A 1 78 ? 39.178 4.838 -47.013 1.00 94.81 78 ALA A O 1
ATOM 611 N N . LEU A 1 79 ? 39.641 4.545 -49.188 1.00 96.31 79 LEU A N 1
ATOM 612 C CA . LEU A 1 79 ? 38.431 3.776 -49.475 1.00 96.31 79 LEU A CA 1
ATOM 613 C C . LEU 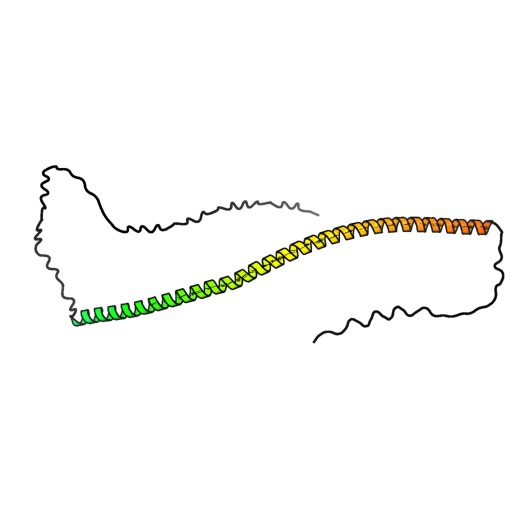A 1 79 ? 38.417 2.437 -48.724 1.00 96.31 79 LEU A C 1
ATOM 615 O O . LEU A 1 79 ? 37.399 2.061 -48.144 1.00 96.31 79 LEU A O 1
ATOM 619 N N . ASN A 1 80 ? 39.540 1.718 -48.710 1.00 96.69 80 ASN A N 1
ATOM 620 C CA . ASN A 1 80 ? 39.658 0.451 -47.994 1.00 96.69 80 ASN A CA 1
ATOM 621 C C . ASN A 1 80 ? 39.493 0.638 -46.478 1.00 96.69 80 ASN A C 1
ATOM 623 O O . ASN A 1 80 ? 38.844 -0.176 -45.821 1.00 96.69 80 ASN A O 1
ATOM 627 N N . ASP A 1 81 ? 40.040 1.716 -45.921 1.00 97.12 81 ASP A N 1
ATOM 628 C CA . ASP A 1 81 ? 39.883 2.041 -44.505 1.00 97.12 81 ASP A CA 1
ATOM 629 C C . ASP A 1 81 ? 38.437 2.424 -44.171 1.00 97.12 81 ASP A C 1
ATOM 631 O O . ASP A 1 81 ? 37.886 1.903 -43.202 1.00 97.12 81 ASP A O 1
ATOM 635 N N . MET A 1 82 ? 37.761 3.193 -45.028 1.00 96.19 82 MET A N 1
ATOM 636 C CA . MET A 1 82 ? 36.330 3.475 -44.878 1.00 96.19 82 MET A CA 1
ATOM 637 C C . MET A 1 82 ? 35.484 2.192 -44.905 1.00 96.19 82 MET A C 1
ATOM 639 O O . MET A 1 82 ? 34.608 2.017 -44.062 1.00 96.19 82 MET A O 1
ATOM 643 N N . VAL A 1 83 ? 35.775 1.242 -45.801 1.00 97.44 83 VAL A N 1
ATOM 644 C CA . VAL A 1 83 ? 35.085 -0.063 -45.840 1.00 97.44 83 VAL A CA 1
ATOM 645 C C . VAL A 1 83 ? 35.309 -0.862 -44.552 1.00 97.44 83 VAL A C 1
ATOM 647 O O . VAL A 1 83 ? 34.377 -1.503 -44.053 1.00 97.44 83 VAL A O 1
ATOM 650 N N . LYS A 1 84 ? 36.522 -0.835 -43.983 1.00 97.44 84 LYS A N 1
ATOM 651 C CA . LYS A 1 84 ? 36.801 -1.484 -42.690 1.00 97.44 84 LYS A CA 1
ATOM 652 C C . LYS A 1 84 ? 36.004 -0.836 -41.563 1.00 97.44 84 LYS A C 1
ATOM 654 O O . LYS A 1 84 ? 35.435 -1.566 -40.754 1.00 97.44 84 LYS A O 1
ATOM 659 N N . GLU A 1 85 ? 35.936 0.491 -41.515 1.00 97.25 85 GLU A N 1
ATOM 660 C CA . GLU A 1 85 ? 35.153 1.208 -40.506 1.00 97.25 85 GLU A CA 1
ATOM 661 C C . GLU A 1 85 ? 33.648 0.952 -40.666 1.00 97.25 85 GLU A C 1
ATOM 663 O O . GLU A 1 85 ? 32.983 0.640 -39.681 1.00 97.25 85 GLU A O 1
ATOM 668 N N . CYS A 1 86 ? 33.112 0.926 -41.892 1.00 96.75 86 CYS A N 1
ATOM 669 C CA . CYS A 1 86 ? 31.724 0.520 -42.143 1.00 96.75 86 CYS A CA 1
ATOM 670 C C . CYS A 1 86 ? 31.441 -0.907 -41.649 1.00 96.75 86 CYS A C 1
ATOM 672 O O . CYS A 1 86 ? 30.390 -1.162 -41.063 1.00 96.75 86 CYS A O 1
ATOM 674 N N . ARG A 1 87 ? 32.384 -1.842 -41.831 1.00 97.31 87 ARG A N 1
ATOM 675 C CA . ARG A 1 87 ? 32.254 -3.213 -41.314 1.00 97.31 87 ARG A CA 1
ATOM 676 C C . ARG A 1 87 ? 32.243 -3.247 -39.785 1.00 97.31 87 ARG A C 1
ATOM 678 O O . ARG A 1 87 ? 31.426 -3.961 -39.209 1.00 97.31 87 ARG A O 1
ATOM 685 N N . LYS A 1 88 ? 33.127 -2.488 -39.131 1.00 97.81 88 LYS A N 1
ATOM 686 C CA . LYS A 1 88 ? 33.157 -2.378 -37.663 1.00 97.81 88 LYS A CA 1
ATOM 687 C C . LYS A 1 88 ? 31.860 -1.777 -37.126 1.00 97.81 88 LYS A C 1
ATOM 689 O O . LYS A 1 88 ? 31.286 -2.323 -36.189 1.00 97.81 88 LYS A O 1
ATOM 694 N N . LEU A 1 89 ? 31.372 -0.707 -37.753 1.00 97.19 89 LEU A N 1
ATOM 695 C CA . LEU A 1 89 ? 30.117 -0.062 -37.379 1.00 97.19 89 LEU A CA 1
ATOM 696 C C . LEU A 1 89 ? 28.930 -1.019 -37.535 1.00 97.19 89 LEU A C 1
ATOM 698 O O . LEU A 1 89 ? 28.101 -1.114 -36.637 1.00 97.19 89 LEU A O 1
ATOM 702 N N . SER A 1 90 ? 28.888 -1.784 -38.628 1.00 97.75 90 SER A N 1
ATOM 703 C CA . SER A 1 90 ? 27.854 -2.800 -38.844 1.00 97.75 90 SER A CA 1
ATOM 704 C C . SER A 1 90 ? 27.868 -3.887 -37.767 1.00 97.75 90 SER A C 1
ATOM 706 O O . SER A 1 90 ? 26.802 -4.314 -37.337 1.00 97.75 90 SER A O 1
ATOM 708 N N . HIS A 1 91 ? 29.047 -4.327 -37.317 1.00 98.12 91 HIS A N 1
ATOM 709 C CA . HIS A 1 91 ? 29.147 -5.294 -36.222 1.00 98.12 91 HIS A CA 1
ATOM 710 C C . HIS A 1 91 ? 28.647 -4.700 -34.901 1.00 98.12 91 HIS A C 1
ATOM 712 O O . HIS A 1 91 ? 27.829 -5.313 -34.223 1.00 98.12 91 HIS A O 1
ATOM 718 N N . SER A 1 92 ? 29.103 -3.491 -34.556 1.00 97.00 92 SER A N 1
ATOM 719 C CA . SER A 1 92 ? 28.670 -2.794 -33.339 1.00 97.00 92 SER A CA 1
ATOM 720 C C . SER A 1 92 ? 27.159 -2.539 -33.326 1.00 97.00 92 SER A C 1
ATOM 722 O O . SER A 1 92 ? 26.533 -2.634 -32.276 1.00 97.00 92 SER A O 1
ATOM 724 N N . PHE A 1 93 ? 26.555 -2.273 -34.486 1.00 97.25 93 PHE A N 1
ATOM 725 C CA . PHE A 1 93 ? 25.108 -2.122 -34.611 1.00 97.25 93 PHE A CA 1
ATOM 726 C C . PHE A 1 93 ? 24.348 -3.420 -34.302 1.00 97.25 93 PHE A C 1
ATOM 728 O O . PHE A 1 93 ? 23.380 -3.387 -33.544 1.00 97.25 93 PHE 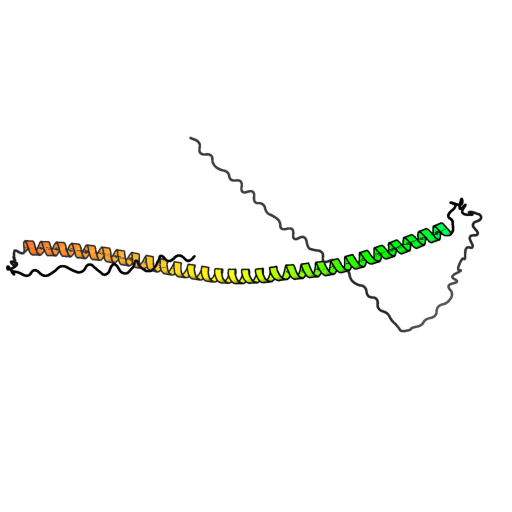A O 1
ATOM 735 N N . GLU A 1 94 ? 24.775 -4.562 -34.850 1.00 97.31 94 GLU A N 1
ATOM 736 C CA . GLU A 1 94 ? 24.130 -5.849 -34.547 1.00 97.31 94 GLU A CA 1
ATOM 737 C C . GLU A 1 94 ? 24.335 -6.265 -33.082 1.00 97.31 94 GLU A C 1
ATOM 739 O O . GLU A 1 94 ? 23.416 -6.798 -32.464 1.00 97.31 94 GLU A O 1
ATOM 744 N N . GLU A 1 95 ? 25.490 -5.954 -32.490 1.00 97.19 95 GLU A N 1
ATOM 745 C CA . GLU A 1 95 ? 25.743 -6.147 -31.058 1.00 97.19 95 GLU A CA 1
ATOM 746 C C . GLU A 1 95 ? 24.803 -5.289 -30.197 1.00 97.19 95 GLU A C 1
ATOM 748 O O . GLU A 1 95 ? 24.108 -5.818 -29.331 1.00 97.19 95 GLU A O 1
ATOM 753 N N . ALA A 1 96 ? 24.683 -3.992 -30.500 1.00 96.19 96 ALA A N 1
ATOM 754 C CA . ALA A 1 96 ? 23.767 -3.088 -29.803 1.00 96.19 96 ALA A CA 1
ATOM 755 C C . ALA A 1 96 ? 22.298 -3.518 -29.955 1.00 96.19 96 ALA A C 1
ATOM 757 O O . ALA A 1 96 ? 21.493 -3.382 -29.032 1.00 96.19 96 ALA A O 1
ATOM 758 N N . LYS A 1 97 ? 21.928 -4.068 -31.114 1.00 96.38 97 LYS A N 1
ATOM 759 C CA . LYS A 1 97 ? 20.596 -4.631 -31.356 1.00 96.38 97 LYS A CA 1
ATOM 760 C C . LYS A 1 97 ? 20.353 -5.884 -30.515 1.00 96.38 97 LYS A C 1
ATOM 762 O O . LYS A 1 97 ? 19.274 -6.011 -29.937 1.00 96.38 97 LYS A O 1
ATOM 767 N N . ALA A 1 98 ? 21.333 -6.782 -30.420 1.00 94.88 98 ALA A N 1
ATOM 768 C CA . ALA A 1 98 ? 21.250 -7.965 -29.567 1.00 94.88 98 ALA A CA 1
ATOM 769 C C . ALA A 1 98 ? 21.135 -7.582 -28.082 1.00 94.88 98 ALA A C 1
ATOM 771 O O . ALA A 1 98 ? 20.275 -8.108 -27.375 1.00 94.88 98 ALA A O 1
ATOM 772 N N . GLU A 1 99 ? 21.924 -6.608 -27.628 1.00 95.31 99 GLU A N 1
ATOM 773 C CA . GLU A 1 99 ? 21.842 -6.068 -26.270 1.00 95.31 99 GLU A CA 1
ATOM 774 C C . GLU A 1 99 ? 20.478 -5.416 -26.000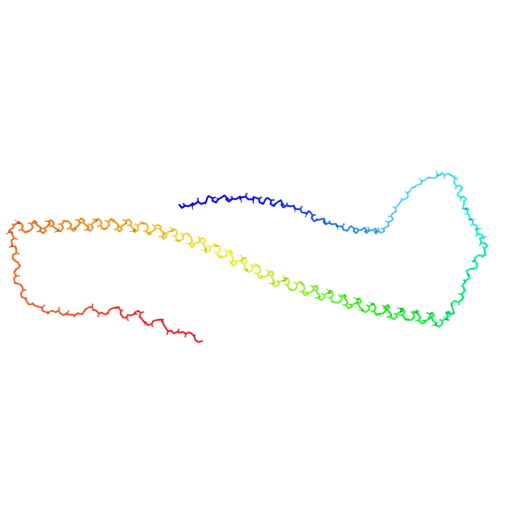 1.00 95.31 99 GLU A C 1
ATOM 776 O O . GLU A 1 99 ? 19.870 -5.674 -24.965 1.00 95.31 99 GLU A O 1
ATOM 781 N N . ASN A 1 100 ? 19.927 -4.647 -26.948 1.00 91.75 100 ASN A N 1
ATOM 782 C CA . ASN A 1 100 ? 18.596 -4.049 -26.806 1.00 91.75 100 ASN A CA 1
ATOM 783 C C . ASN A 1 100 ? 17.501 -5.107 -26.611 1.00 91.75 100 ASN A C 1
ATOM 785 O O . ASN A 1 100 ? 16.615 -4.933 -25.773 1.00 91.75 100 ASN A O 1
ATOM 789 N N . ILE A 1 101 ? 17.570 -6.204 -27.370 1.00 92.19 101 ILE A N 1
ATOM 790 C CA . ILE A 1 101 ? 16.650 -7.337 -27.221 1.00 92.19 101 ILE A CA 1
ATOM 791 C C . ILE A 1 101 ? 16.820 -7.967 -25.834 1.00 92.19 101 ILE A C 1
ATOM 793 O O . ILE A 1 101 ? 15.823 -8.173 -25.146 1.00 92.19 101 ILE A O 1
ATOM 797 N N . SER A 1 102 ? 18.063 -8.196 -25.397 1.00 90.88 102 SER A N 1
ATOM 798 C CA . SER A 1 102 ? 18.372 -8.751 -24.073 1.00 90.88 102 SER A CA 1
ATOM 799 C C . SER A 1 102 ? 17.846 -7.875 -22.930 1.00 90.88 102 SER A C 1
ATOM 801 O O . SER A 1 102 ? 17.252 -8.384 -21.980 1.00 90.88 102 SER A O 1
ATOM 803 N N . LEU A 1 103 ? 18.027 -6.555 -23.025 1.00 87.62 103 LEU A N 1
ATOM 804 C CA . LEU A 1 103 ? 17.545 -5.594 -22.032 1.00 87.62 103 LEU A CA 1
ATOM 805 C C . LEU A 1 103 ? 16.016 -5.534 -21.993 1.00 87.62 103 LEU A C 1
ATOM 807 O O . LEU A 1 103 ? 15.426 -5.437 -20.918 1.00 87.62 103 LEU A O 1
ATOM 811 N N . LYS A 1 104 ? 15.353 -5.625 -23.153 1.00 86.44 104 LYS A N 1
ATOM 812 C CA . LYS A 1 104 ? 13.890 -5.729 -23.209 1.00 86.44 104 LYS A CA 1
ATOM 813 C C . LYS A 1 104 ? 13.396 -7.004 -22.538 1.00 86.44 104 LYS A C 1
ATOM 815 O O . LYS A 1 104 ? 12.451 -6.919 -21.760 1.00 86.44 104 LYS A O 1
ATOM 820 N N . SER A 1 105 ? 14.033 -8.152 -22.781 1.00 81.00 105 SER A N 1
ATOM 821 C CA . SER A 1 105 ? 13.658 -9.392 -22.091 1.00 81.00 105 SER A CA 1
ATOM 822 C C . SER A 1 105 ? 13.861 -9.293 -20.581 1.00 81.00 105 SER A C 1
ATOM 824 O O . SER A 1 105 ? 12.936 -9.615 -19.844 1.00 81.00 105 SER A O 1
ATOM 826 N N . SER A 1 106 ? 14.988 -8.745 -20.107 1.00 76.88 106 SER A N 1
ATOM 827 C CA . SER A 1 106 ? 15.220 -8.584 -18.664 1.00 76.88 106 SER A CA 1
ATOM 828 C C . SER A 1 106 ? 14.274 -7.569 -18.019 1.00 76.88 106 SER A C 1
ATOM 830 O O . SER A 1 106 ? 13.885 -7.737 -16.870 1.00 76.88 106 SER A O 1
ATOM 832 N N . SER A 1 107 ? 13.887 -6.515 -18.747 1.00 72.50 107 SER A N 1
ATOM 833 C CA . SER A 1 107 ? 12.934 -5.513 -18.257 1.00 72.50 107 SER A CA 1
ATOM 834 C C . SER A 1 107 ? 11.524 -6.079 -18.121 1.00 72.50 107 SER A C 1
ATOM 836 O O . SER A 1 107 ? 10.820 -5.713 -17.185 1.00 72.50 107 SER A O 1
ATOM 838 N N . ILE A 1 108 ? 11.102 -6.931 -19.057 1.00 67.06 108 ILE A N 1
ATOM 839 C CA . ILE A 1 108 ? 9.783 -7.566 -19.014 1.00 67.06 108 ILE A CA 1
ATOM 840 C C . ILE A 1 108 ? 9.749 -8.608 -17.893 1.00 67.06 108 ILE A C 1
ATOM 842 O O . ILE A 1 108 ? 8.816 -8.600 -17.095 1.00 67.06 108 ILE A O 1
ATOM 846 N N . GLU A 1 109 ? 10.784 -9.441 -17.785 1.00 60.88 109 GLU A N 1
ATOM 847 C CA . GLU A 1 109 ? 10.890 -10.477 -16.752 1.00 60.88 109 GLU A CA 1
ATOM 848 C C . GLU A 1 109 ? 10.956 -9.871 -15.341 1.00 60.88 109 GLU A C 1
ATOM 850 O O . GLU A 1 109 ? 10.148 -10.231 -14.491 1.00 60.88 109 GLU A O 1
ATOM 855 N N . SER A 1 110 ? 11.777 -8.834 -15.127 1.00 61.06 110 SER A N 1
ATOM 856 C CA . SER A 1 110 ? 11.843 -8.123 -13.838 1.00 61.06 110 SER A CA 1
ATOM 857 C C . SER A 1 110 ? 10.528 -7.438 -13.449 1.00 61.06 110 SER A C 1
ATOM 859 O O . SER A 1 110 ? 10.271 -7.271 -12.263 1.00 61.06 110 SER A O 1
ATOM 861 N N . SER A 1 111 ? 9.703 -7.023 -14.418 1.00 59.53 111 SER A N 1
ATOM 862 C CA . SER A 1 111 ? 8.402 -6.397 -14.134 1.00 59.53 111 SER A CA 1
ATOM 863 C C . SER A 1 111 ? 7.293 -7.403 -13.814 1.00 59.53 111 SER A C 1
ATOM 865 O O . SER A 1 111 ? 6.288 -7.032 -13.212 1.00 59.53 111 SER A O 1
ATOM 867 N N . SER A 1 112 ? 7.460 -8.665 -14.226 1.00 62.50 112 SER A N 1
ATOM 868 C CA . SER A 1 112 ? 6.464 -9.719 -14.022 1.00 62.50 112 SER A CA 1
ATOM 869 C C . SER A 1 112 ? 6.445 -10.199 -12.573 1.00 62.50 112 SER A C 1
ATOM 871 O O . SER A 1 112 ? 5.368 -10.319 -11.993 1.00 62.50 112 SER A O 1
ATOM 873 N N . ASP A 1 113 ? 7.622 -10.412 -11.982 1.00 60.91 113 ASP A N 1
ATOM 874 C CA . ASP A 1 113 ? 7.754 -10.877 -10.596 1.00 60.91 113 ASP A CA 1
ATOM 875 C C . ASP A 1 113 ? 7.221 -9.831 -9.597 1.00 60.91 113 ASP A C 1
ATOM 877 O O . ASP A 1 113 ? 6.514 -10.165 -8.649 1.00 60.91 113 ASP A O 1
ATOM 881 N N . GLU A 1 114 ? 7.460 -8.538 -9.854 1.00 65.88 114 GLU A N 1
ATOM 882 C CA . GLU A 1 114 ? 6.926 -7.449 -9.021 1.00 65.88 114 GLU A CA 1
ATOM 883 C C . GLU A 1 114 ? 5.394 -7.322 -9.111 1.00 65.88 114 GLU A C 1
ATOM 885 O O . GLU A 1 114 ? 4.746 -6.906 -8.149 1.00 65.88 114 GLU A O 1
ATOM 890 N N . LEU A 1 115 ? 4.789 -7.670 -10.252 1.00 71.88 115 LEU A N 1
ATOM 891 C CA . LEU A 1 115 ? 3.342 -7.555 -10.451 1.00 71.88 115 LEU A CA 1
ATOM 892 C C . LEU A 1 115 ? 2.563 -8.626 -9.672 1.00 71.88 115 LEU A C 1
ATOM 894 O O . LEU A 1 115 ? 1.525 -8.314 -9.083 1.00 71.88 115 LEU A O 1
ATOM 898 N N . GLU A 1 116 ? 3.066 -9.863 -9.636 1.00 73.44 116 GLU A N 1
ATOM 899 C CA . GLU A 1 116 ? 2.455 -10.961 -8.873 1.00 73.44 116 GLU A CA 1
ATOM 900 C C . GLU A 1 116 ? 2.514 -10.692 -7.359 1.00 73.44 116 GLU A C 1
ATOM 902 O O . GLU A 1 116 ? 1.524 -10.895 -6.644 1.00 73.44 116 GLU A O 1
ATOM 907 N N . ASP A 1 117 ? 3.620 -10.114 -6.885 1.00 81.00 117 ASP A N 1
ATOM 908 C CA . ASP A 1 117 ? 3.765 -9.661 -5.501 1.00 81.00 117 ASP A CA 1
ATOM 909 C C . ASP A 1 117 ? 2.749 -8.563 -5.142 1.00 81.00 117 ASP A C 1
ATOM 911 O O . ASP A 1 117 ? 2.131 -8.601 -4.073 1.00 81.00 117 ASP A O 1
ATOM 915 N N . ILE A 1 118 ? 2.507 -7.600 -6.039 1.00 89.06 118 ILE A N 1
ATOM 916 C CA . ILE A 1 118 ? 1.521 -6.528 -5.821 1.00 89.06 118 ILE A CA 1
ATOM 917 C C . ILE A 1 118 ? 0.103 -7.092 -5.661 1.00 89.06 118 ILE A C 1
ATOM 919 O O . ILE A 1 118 ? -0.628 -6.673 -4.754 1.00 89.06 118 ILE A O 1
ATOM 923 N N . ASP A 1 119 ? -0.301 -8.034 -6.513 1.00 88.12 119 ASP A N 1
ATOM 924 C CA . ASP A 1 119 ? -1.623 -8.658 -6.423 1.00 88.12 119 ASP A CA 1
ATOM 925 C C . ASP A 1 119 ? -1.759 -9.525 -5.162 1.00 88.12 119 ASP A C 1
ATOM 927 O O . ASP A 1 119 ? -2.792 -9.466 -4.483 1.00 88.12 119 ASP A O 1
ATOM 931 N N . SER A 1 120 ? -0.701 -10.246 -4.779 1.00 93.25 120 SER A N 1
ATOM 932 C CA . SER A 1 120 ? -0.627 -10.986 -3.513 1.00 93.25 120 SER A CA 1
ATOM 933 C C . SER A 1 120 ? -0.832 -10.065 -2.301 1.00 93.25 120 SER A C 1
ATOM 935 O O . SER A 1 120 ? -1.736 -10.291 -1.485 1.00 93.25 120 SER A O 1
ATOM 937 N N . PHE A 1 121 ? -0.096 -8.949 -2.226 1.00 93.19 121 PHE A N 1
ATOM 938 C CA . PHE A 1 121 ? -0.249 -7.965 -1.148 1.00 93.19 121 PHE A CA 1
ATOM 939 C C . PHE A 1 121 ? -1.644 -7.335 -1.115 1.00 93.19 121 PHE A C 1
ATOM 941 O O . PHE A 1 121 ? -2.197 -7.077 -0.043 1.00 93.19 121 PHE A O 1
ATOM 948 N N . LYS A 1 122 ? -2.258 -7.101 -2.277 1.00 95.25 122 LYS A N 1
ATOM 949 C CA . LYS A 1 122 ? -3.618 -6.559 -2.375 1.00 95.25 122 LYS A CA 1
ATOM 950 C C . LYS A 1 122 ? -4.668 -7.526 -1.824 1.00 95.25 122 LYS A C 1
ATOM 952 O O . LYS A 1 122 ? -5.615 -7.091 -1.156 1.00 95.25 122 LYS A O 1
ATOM 957 N N . ILE A 1 123 ? -4.507 -8.824 -2.078 1.00 95.81 123 ILE A N 1
ATOM 958 C CA . ILE A 1 123 ? -5.368 -9.870 -1.513 1.00 95.81 123 ILE A CA 1
ATOM 959 C C . ILE A 1 123 ? -5.201 -9.918 0.008 1.00 95.81 123 ILE A C 1
ATOM 961 O O . ILE A 1 123 ? -6.201 -9.913 0.733 1.00 95.81 123 ILE A O 1
ATOM 965 N N . GLU A 1 124 ? -3.963 -9.905 0.503 1.00 97.19 124 GLU A N 1
ATOM 966 C CA . GLU A 1 124 ? -3.680 -9.928 1.940 1.00 97.19 124 GLU A CA 1
ATOM 967 C C . GLU A 1 124 ? -4.258 -8.699 2.661 1.00 97.19 124 GLU A C 1
ATOM 969 O O . GLU A 1 124 ? -4.931 -8.843 3.684 1.00 97.19 124 GLU A O 1
ATOM 974 N N . LEU A 1 125 ? -4.114 -7.501 2.083 1.00 97.06 125 LEU A N 1
ATOM 975 C CA . LEU A 1 125 ? -4.734 -6.276 2.601 1.00 97.06 125 LEU A CA 1
ATOM 976 C C . LEU A 1 125 ? -6.260 -6.367 2.654 1.00 97.06 125 LEU A C 1
ATOM 978 O O . LEU A 1 125 ? -6.874 -5.940 3.634 1.00 97.06 125 LEU A O 1
ATOM 982 N N . SER A 1 126 ? -6.884 -6.935 1.622 1.00 96.88 126 SER A N 1
ATOM 983 C CA . SER A 1 126 ? -8.339 -7.111 1.582 1.00 96.88 126 SER A CA 1
ATOM 984 C C . SER A 1 126 ? -8.810 -8.074 2.676 1.00 96.88 126 SER A C 1
ATOM 986 O O . SER A 1 126 ? -9.774 -7.781 3.383 1.00 96.88 126 SER A O 1
ATOM 988 N N . LYS A 1 127 ? -8.088 -9.184 2.885 1.00 98.25 127 LYS A N 1
ATOM 989 C CA . LYS A 1 127 ? -8.355 -10.141 3.969 1.00 98.25 127 LYS A CA 1
ATOM 990 C C . LYS A 1 127 ? -8.232 -9.480 5.344 1.00 98.25 127 LYS A C 1
ATOM 992 O O . LYS A 1 127 ? -9.139 -9.613 6.164 1.00 98.25 127 LYS A O 1
ATOM 997 N N . LEU A 1 128 ? -7.150 -8.736 5.574 1.00 97.81 128 LEU A N 1
ATOM 998 C CA . LEU A 1 128 ? -6.903 -8.054 6.845 1.00 97.81 128 LEU A CA 1
ATOM 999 C C . LEU A 1 128 ? -7.957 -6.974 7.128 1.00 97.81 128 LEU A C 1
ATOM 1001 O O . LEU A 1 128 ? -8.346 -6.773 8.275 1.00 97.81 128 LEU A O 1
ATOM 1005 N N . THR A 1 129 ? -8.454 -6.307 6.083 1.00 97.81 129 THR A N 1
ATOM 1006 C CA . THR A 1 129 ? -9.532 -5.313 6.195 1.00 97.81 129 THR A CA 1
ATOM 1007 C C . THR A 1 129 ? -10.817 -5.954 6.721 1.00 97.81 129 THR A C 1
ATOM 1009 O O . THR A 1 129 ? -11.398 -5.454 7.683 1.00 97.81 129 THR A O 1
ATOM 1012 N N . VAL A 1 130 ? -11.221 -7.096 6.154 1.00 98.19 130 VAL A N 1
ATOM 1013 C CA . VAL A 1 130 ? -12.416 -7.838 6.597 1.00 98.19 130 VAL A CA 1
ATOM 1014 C C . VAL A 1 130 ? -12.254 -8.354 8.029 1.00 98.19 130 VAL A C 1
ATOM 1016 O O . VAL A 1 130 ? -13.166 -8.221 8.844 1.00 98.19 130 VAL A O 1
ATOM 1019 N N . GLU A 1 131 ? -11.088 -8.907 8.367 1.00 97.94 131 GLU A N 1
ATOM 1020 C CA . GLU A 1 131 ? -10.800 -9.387 9.723 1.00 97.94 131 GLU A CA 1
ATOM 1021 C C . GLU A 1 131 ? -10.834 -8.247 10.755 1.00 97.94 131 GLU A C 1
ATOM 1023 O O . GLU A 1 131 ? -11.386 -8.405 11.844 1.00 97.94 131 GLU A O 1
ATOM 1028 N N . ASN A 1 132 ? -10.322 -7.064 10.406 1.00 97.94 132 ASN A N 1
ATOM 1029 C CA . ASN A 1 132 ? -10.369 -5.894 11.281 1.00 97.94 132 ASN A CA 1
ATOM 1030 C C . ASN A 1 132 ? -11.811 -5.432 11.547 1.00 97.94 132 ASN A C 1
ATOM 1032 O O . ASN A 1 132 ? -12.168 -5.130 12.687 1.00 97.94 132 ASN A O 1
ATOM 1036 N N . GLU A 1 133 ? -12.658 -5.413 10.514 1.00 98.31 133 GLU A N 1
ATOM 1037 C CA . GLU A 1 133 ? -14.080 -5.088 10.656 1.00 98.31 133 GLU A CA 1
ATOM 1038 C C . GLU A 1 133 ? -14.810 -6.083 11.564 1.00 98.31 133 GLU A C 1
ATOM 1040 O O . GLU A 1 133 ? -15.568 -5.658 12.444 1.00 98.31 133 GLU A O 1
ATOM 1045 N N . LEU A 1 134 ? -14.530 -7.382 11.409 1.00 98.31 134 LEU A N 1
ATOM 1046 C CA . LEU A 1 134 ? -15.070 -8.437 12.264 1.00 98.31 134 LEU A CA 1
ATOM 1047 C C . LEU A 1 134 ? -14.653 -8.235 13.726 1.00 98.31 134 LEU A C 1
ATOM 1049 O O . LEU A 1 134 ? -15.519 -8.125 14.594 1.00 98.31 134 LEU A O 1
ATOM 1053 N N . LEU A 1 135 ? -13.356 -8.079 14.002 1.00 98.38 135 LEU A N 1
ATOM 1054 C CA . LEU A 1 135 ? -12.847 -7.853 15.361 1.00 98.38 135 LEU A CA 1
ATOM 1055 C C . LEU A 1 135 ? -13.441 -6.595 16.001 1.00 98.38 135 LEU A C 1
ATOM 1057 O O . LEU A 1 135 ? -13.733 -6.565 17.198 1.00 98.38 135 LEU A O 1
ATOM 1061 N N . ARG A 1 136 ? -13.663 -5.541 15.211 1.00 98.50 136 ARG A N 1
ATOM 1062 C CA . ARG A 1 136 ? -14.309 -4.315 15.689 1.00 98.50 136 ARG A CA 1
ATOM 1063 C C . ARG A 1 136 ? -15.771 -4.558 16.076 1.00 98.50 136 ARG A C 1
ATOM 1065 O O . ARG A 1 136 ? -16.248 -3.954 17.043 1.00 98.50 136 ARG A O 1
ATOM 1072 N N . SER A 1 137 ? -16.474 -5.426 15.348 1.00 97.94 137 SER A N 1
ATOM 1073 C CA . SER A 1 137 ? -17.846 -5.830 15.674 1.00 97.94 137 SER A CA 1
ATOM 1074 C C . SER A 1 137 ? -17.906 -6.681 16.948 1.00 97.94 137 SER A C 1
ATOM 1076 O O . SER A 1 137 ? -18.631 -6.315 17.873 1.00 97.94 137 SER A O 1
ATOM 1078 N N . GLU A 1 138 ? -17.052 -7.701 17.072 1.00 98.44 138 GLU A N 1
ATOM 1079 C CA . GLU A 1 138 ? -16.954 -8.552 18.267 1.00 98.44 138 GLU A CA 1
ATOM 1080 C C . GLU A 1 138 ? -16.557 -7.741 19.507 1.00 98.44 138 GLU A C 1
ATOM 1082 O O . GLU A 1 138 ? -17.138 -7.889 20.581 1.00 98.44 138 GLU A O 1
ATOM 1087 N N . SER A 1 139 ? -15.613 -6.805 19.363 1.00 98.44 139 SER A N 1
ATOM 1088 C CA . SER A 1 139 ? -15.226 -5.891 20.441 1.00 98.44 139 SER A CA 1
ATOM 1089 C C . SER A 1 139 ? -16.397 -5.017 20.910 1.00 98.44 139 SER A C 1
ATOM 1091 O O . SER A 1 139 ? -16.535 -4.753 22.107 1.00 98.44 139 SER A O 1
ATOM 1093 N N . SER A 1 140 ? -17.263 -4.590 19.986 1.00 98.38 140 SER A N 1
ATOM 1094 C CA . SER A 1 140 ? -18.452 -3.795 20.311 1.00 98.38 140 SER A CA 1
ATOM 1095 C C . SER A 1 140 ? -19.505 -4.622 21.052 1.00 98.38 140 SER A C 1
ATOM 1097 O O . SER A 1 140 ? -20.093 -4.131 22.016 1.00 98.38 140 SER A O 1
ATOM 1099 N N . GLU A 1 141 ? -19.710 -5.877 20.650 1.00 98.44 141 GLU A N 1
ATOM 1100 C CA . GLU A 1 141 ? -20.596 -6.819 21.339 1.00 98.44 141 GLU A CA 1
ATOM 1101 C C . GLU A 1 141 ? -20.085 -7.138 22.748 1.00 98.44 141 GLU A C 1
ATOM 1103 O O . GLU A 1 141 ? -20.822 -6.995 23.726 1.00 98.44 141 GLU A O 1
ATOM 1108 N N . LEU A 1 142 ? -18.796 -7.460 22.880 1.00 98.38 142 LEU A N 1
ATOM 1109 C CA . LEU A 1 142 ? -18.176 -7.741 24.172 1.00 98.38 142 LEU A CA 1
ATOM 1110 C C . LEU A 1 142 ? -18.293 -6.544 25.121 1.00 98.38 142 LEU A C 1
ATOM 1112 O O . LEU A 1 142 ? -18.578 -6.708 26.306 1.00 98.38 142 LEU A O 1
ATOM 1116 N N . LYS A 1 143 ? -18.120 -5.324 24.603 1.00 98.56 143 LYS A N 1
ATOM 1117 C CA . LYS A 1 143 ? -18.321 -4.102 25.384 1.00 98.56 143 LYS A CA 1
ATOM 1118 C C . LYS A 1 143 ? -19.758 -3.989 25.904 1.00 98.56 143 LYS A C 1
ATOM 1120 O O . LYS A 1 143 ? -19.944 -3.652 27.073 1.00 98.56 143 LYS A O 1
ATOM 1125 N N . ALA A 1 144 ? -20.758 -4.286 25.074 1.00 98.44 144 ALA A N 1
ATOM 1126 C CA . ALA A 1 144 ? -22.159 -4.266 25.492 1.00 98.44 144 ALA A CA 1
ATOM 1127 C C . ALA A 1 144 ? -22.447 -5.313 26.583 1.00 98.44 144 ALA A C 1
ATOM 1129 O O . ALA A 1 144 ? -23.124 -5.006 27.569 1.00 98.44 144 ALA A O 1
ATOM 1130 N N . GLU A 1 145 ? -21.883 -6.517 26.463 1.00 98.38 145 GLU A N 1
ATOM 1131 C CA . GLU A 1 145 ? -22.051 -7.567 27.473 1.00 98.38 145 GLU A CA 1
ATOM 1132 C C . GLU A 1 145 ? -21.362 -7.201 28.798 1.00 98.38 145 GLU A C 1
ATOM 1134 O O . GLU A 1 145 ? -21.933 -7.401 29.871 1.00 98.38 145 GLU A O 1
ATOM 1139 N N . VAL A 1 146 ? -20.185 -6.563 28.754 1.00 98.38 146 VAL A N 1
ATOM 1140 C CA . VAL A 1 146 ? -19.513 -6.027 29.953 1.00 98.38 146 VAL A CA 1
ATOM 1141 C C . VAL A 1 146 ? -20.377 -4.972 30.650 1.00 98.38 146 VAL A C 1
ATOM 1143 O O . VAL A 1 146 ? -20.511 -4.993 31.877 1.00 98.38 146 VAL A O 1
ATOM 1146 N N . GLU A 1 147 ? -20.998 -4.059 29.901 1.00 98.50 147 GLU A N 1
ATOM 1147 C CA . GLU A 1 147 ? -21.903 -3.052 30.469 1.00 98.50 147 GLU A CA 1
ATOM 1148 C C . GLU A 1 147 ? -23.139 -3.691 31.120 1.00 98.50 147 GLU A C 1
ATOM 1150 O O . GLU A 1 147 ? -23.562 -3.268 32.202 1.00 98.50 147 GLU A O 1
ATOM 1155 N N . LYS A 1 148 ? -23.706 -4.730 30.498 1.00 98.56 148 LYS A N 1
ATOM 1156 C CA . LYS A 1 148 ? -24.831 -5.499 31.044 1.00 98.56 148 LYS A CA 1
ATOM 1157 C C . LYS A 1 148 ? -24.448 -6.228 32.334 1.00 98.56 148 LYS A C 1
ATOM 1159 O O . LYS A 1 148 ? -25.110 -6.024 33.352 1.00 98.56 148 LYS A O 1
ATOM 1164 N N . LEU A 1 149 ? -23.352 -6.987 32.332 1.00 98.38 149 LEU A N 1
ATOM 1165 C CA . LEU A 1 149 ? -22.854 -7.691 33.520 1.00 98.38 149 LEU A CA 1
ATOM 1166 C C . LEU A 1 149 ? -22.525 -6.726 34.662 1.00 98.38 149 LEU A C 1
ATOM 1168 O O . LEU A 1 149 ? -22.805 -7.009 35.824 1.00 98.38 149 LEU A O 1
ATOM 1172 N N . THR A 1 150 ? -21.995 -5.545 34.345 1.00 98.50 150 THR A N 1
ATOM 1173 C CA . THR A 1 150 ? -21.739 -4.501 35.346 1.00 98.50 150 THR A CA 1
ATOM 1174 C C . THR A 1 150 ? -23.034 -4.055 36.034 1.00 98.50 150 THR A C 1
ATOM 1176 O O . THR A 1 150 ? -23.062 -3.893 37.259 1.00 98.50 150 THR A O 1
ATOM 1179 N N . LYS A 1 151 ? -24.129 -3.894 35.276 1.00 98.44 151 LYS A N 1
ATOM 1180 C CA . LYS A 1 151 ? -25.449 -3.567 35.840 1.00 98.44 151 LYS A CA 1
ATOM 1181 C C . LYS A 1 151 ? -25.969 -4.703 36.717 1.00 98.44 151 LYS A C 1
ATOM 1183 O O . LYS A 1 151 ? -26.356 -4.440 37.854 1.00 98.44 151 LYS A O 1
ATOM 1188 N N . GLU A 1 152 ? -25.913 -5.944 36.246 1.00 98.38 152 GLU A N 1
ATOM 1189 C CA . GLU A 1 152 ? -26.343 -7.116 37.021 1.00 98.38 152 GLU A CA 1
ATOM 1190 C C . GLU A 1 152 ? -25.560 -7.257 38.331 1.00 98.38 152 GLU A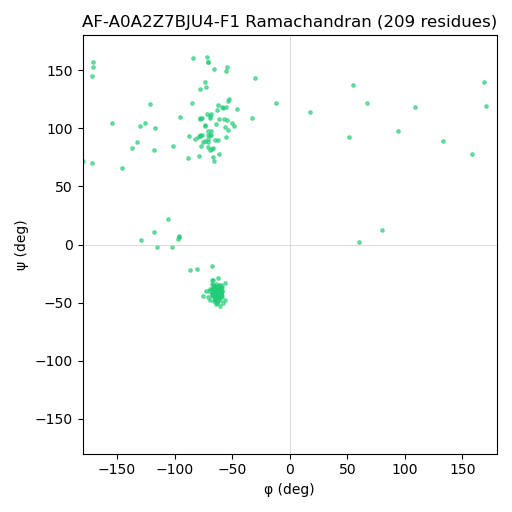 C 1
ATOM 1192 O O . GLU A 1 152 ? -26.154 -7.423 39.398 1.00 98.38 152 GLU A O 1
ATOM 1197 N N . MET A 1 153 ? -24.238 -7.078 38.287 1.00 97.62 153 MET A N 1
ATOM 1198 C CA . MET A 1 153 ? -23.382 -7.104 39.473 1.00 97.62 153 MET A CA 1
ATOM 1199 C C . MET A 1 153 ? -23.760 -6.002 40.472 1.00 97.62 153 MET A C 1
ATOM 1201 O O . MET A 1 153 ? -23.755 -6.218 41.686 1.00 97.62 153 MET A O 1
ATOM 1205 N N . SER A 1 154 ? -24.131 -4.814 39.985 1.00 98.12 154 SER A N 1
ATOM 1206 C CA . SER A 1 154 ? -24.614 -3.731 40.846 1.00 98.12 154 SER A CA 1
ATOM 1207 C C . SER A 1 154 ? -25.937 -4.088 41.541 1.00 98.12 154 SER A C 1
ATOM 1209 O O . SER A 1 154 ? -26.071 -3.857 42.745 1.00 98.12 154 SER A O 1
ATOM 1211 N N . SER A 1 155 ? -26.875 -4.725 40.830 1.00 98.38 155 SER A N 1
ATOM 1212 C CA . SER A 1 155 ? -28.143 -5.211 41.388 1.00 98.38 155 SER A CA 1
ATOM 1213 C C . SER A 1 155 ? -27.925 -6.329 42.405 1.00 98.38 155 SER A C 1
ATOM 1215 O O . SER A 1 155 ? -28.516 -6.305 43.486 1.00 98.38 155 SER A O 1
ATOM 1217 N N . TRP A 1 156 ? -27.026 -7.272 42.113 1.00 98.44 156 TRP A N 1
ATOM 1218 C CA . TRP A 1 156 ? -26.685 -8.351 43.035 1.00 98.44 156 TRP A CA 1
ATOM 1219 C C . TRP A 1 156 ? -26.048 -7.817 44.322 1.00 98.44 156 TRP A C 1
ATOM 1221 O O . TRP A 1 156 ? -26.469 -8.190 45.415 1.00 98.44 156 TRP A O 1
ATOM 1231 N N . ASN A 1 157 ? -25.133 -6.848 44.217 1.00 98.12 157 ASN A N 1
ATOM 1232 C CA . ASN A 1 157 ? -24.554 -6.161 45.375 1.00 98.12 157 ASN A CA 1
ATOM 1233 C C . ASN A 1 157 ? -25.612 -5.448 46.236 1.00 98.12 157 ASN A C 1
ATOM 1235 O O . ASN A 1 157 ? -25.526 -5.463 47.466 1.00 98.12 157 ASN A O 1
ATOM 1239 N N . GLN A 1 158 ? -26.619 -4.821 45.621 1.00 98.00 158 GLN A N 1
ATOM 1240 C CA . GLN A 1 158 ? -27.727 -4.200 46.356 1.00 98.00 158 GLN A CA 1
ATOM 1241 C C . GLN A 1 158 ? -28.594 -5.245 47.067 1.00 98.00 158 GLN A C 1
ATOM 1243 O O . GLN A 1 158 ? -28.904 -5.077 48.249 1.00 98.00 158 GLN A O 1
ATOM 1248 N N . SER A 1 159 ? -28.929 -6.339 46.380 1.00 97.62 159 SER A N 1
ATOM 1249 C CA . SER A 1 159 ? -29.688 -7.452 46.955 1.00 97.62 159 SER A CA 1
ATOM 1250 C C . SER A 1 159 ? -28.941 -8.105 48.119 1.00 97.62 159 SER A C 1
ATOM 1252 O O . SER A 1 159 ? -29.528 -8.342 49.172 1.00 97.62 159 SER A O 1
ATOM 1254 N N . ALA A 1 160 ? -27.631 -8.325 47.984 1.00 97.44 160 ALA A N 1
ATOM 1255 C CA . ALA A 1 160 ? -26.788 -8.869 49.046 1.00 97.44 160 ALA A CA 1
ATOM 1256 C C . ALA A 1 160 ? -26.782 -7.965 50.289 1.00 97.44 160 ALA A C 1
ATOM 1258 O O . ALA A 1 160 ? -26.939 -8.444 51.412 1.00 97.44 160 ALA A O 1
ATOM 1259 N N . ARG A 1 161 ? -26.693 -6.639 50.104 1.00 97.12 161 ARG A N 1
ATOM 1260 C CA . ARG A 1 161 ? -26.815 -5.673 51.211 1.00 97.12 161 ARG A CA 1
ATOM 1261 C C . ARG A 1 161 ? -28.195 -5.710 51.868 1.00 97.12 161 ARG A C 1
ATOM 1263 O O . ARG A 1 161 ? -28.281 -5.586 53.086 1.00 97.12 161 ARG A O 1
ATOM 1270 N N . ALA A 1 162 ? -29.269 -5.852 51.091 1.00 97.06 162 ALA A N 1
ATOM 1271 C CA . ALA A 1 162 ? -30.626 -5.960 51.629 1.00 97.06 162 ALA A CA 1
ATOM 1272 C C . ALA A 1 162 ? -30.812 -7.250 52.444 1.00 97.06 162 ALA A C 1
ATOM 1274 O O . ALA A 1 162 ? -31.351 -7.205 53.549 1.00 97.06 162 ALA A O 1
ATOM 1275 N N . LEU A 1 163 ? -30.296 -8.372 51.941 1.00 96.75 163 LEU A N 1
ATOM 1276 C CA . LEU A 1 163 ? -30.317 -9.658 52.633 1.00 96.75 163 LEU A CA 1
ATOM 1277 C C . LEU A 1 163 ? -29.516 -9.612 53.942 1.00 96.75 163 LEU A C 1
ATOM 1279 O O . LEU A 1 163 ? -29.997 -10.092 54.963 1.00 96.75 163 LEU A O 1
ATOM 1283 N N . HIS A 1 164 ? -28.346 -8.968 53.947 1.00 96.62 164 HIS A N 1
ATOM 1284 C CA . HIS A 1 164 ? -27.557 -8.778 55.167 1.00 96.62 164 HIS A CA 1
ATOM 1285 C C . HIS A 1 164 ? -28.332 -7.999 56.238 1.00 96.62 164 HIS A C 1
ATOM 1287 O O . HIS A 1 164 ? -28.393 -8.421 57.390 1.00 96.62 164 HIS A O 1
ATOM 1293 N N . LYS A 1 165 ? -29.000 -6.902 55.852 1.00 96.50 165 LYS A N 1
ATOM 1294 C CA . LYS A 1 165 ? -29.856 -6.125 56.765 1.00 96.50 165 LYS A CA 1
ATOM 1295 C C . LYS A 1 165 ? -31.012 -6.956 57.327 1.00 96.50 165 LYS A C 1
ATOM 1297 O O . LYS A 1 165 ? -31.352 -6.818 58.499 1.00 96.50 165 LYS A O 1
ATOM 1302 N N . LEU A 1 166 ? -31.617 -7.817 56.506 1.00 95.44 166 LEU A N 1
ATOM 1303 C CA . LEU A 1 166 ? -32.661 -8.742 56.955 1.00 95.44 166 LEU A CA 1
ATOM 1304 C C . LEU A 1 166 ? -32.104 -9.783 57.938 1.00 95.44 166 LEU A C 1
ATOM 1306 O O . LEU A 1 166 ? -32.737 -10.105 58.937 1.00 95.44 166 LEU A O 1
ATOM 1310 N N . GLN A 1 167 ? -30.903 -10.299 57.690 1.00 93.19 167 GLN A N 1
ATOM 1311 C CA . GLN A 1 167 ? -30.259 -11.250 58.590 1.00 93.19 167 GLN A CA 1
ATOM 1312 C C . GLN A 1 167 ? -29.923 -10.617 59.951 1.00 93.19 167 GLN A C 1
ATOM 1314 O O . GLN A 1 167 ? -30.114 -11.254 60.988 1.00 93.19 167 GLN A O 1
ATOM 1319 N N . GLU A 1 168 ? -29.459 -9.365 59.968 1.00 92.00 168 GLU A N 1
ATOM 1320 C CA . GLU A 1 168 ? -29.240 -8.595 61.200 1.00 92.00 168 GLU A CA 1
ATOM 1321 C C . GLU A 1 168 ? -30.543 -8.369 61.978 1.00 92.00 168 GLU A C 1
ATOM 1323 O O . GLU A 1 168 ? -30.565 -8.536 63.200 1.00 92.00 168 GLU A O 1
ATOM 1328 N N . SER A 1 169 ? -31.645 -8.040 61.292 1.00 91.00 169 SER A N 1
ATOM 1329 C CA . SER A 1 169 ? -32.936 -7.840 61.956 1.00 91.00 169 SER A CA 1
ATOM 1330 C C . SER A 1 169 ? -33.493 -9.140 62.543 1.00 91.00 169 SER A C 1
ATOM 1332 O O . SER A 1 169 ? -33.957 -9.127 63.682 1.00 91.00 169 SER A O 1
ATOM 1334 N N . ILE A 1 170 ? -33.375 -10.272 61.836 1.00 87.12 170 ILE A N 1
ATOM 1335 C CA . ILE A 1 170 ? -33.777 -11.595 62.344 1.00 87.12 170 ILE A CA 1
ATOM 1336 C C . ILE A 1 170 ? -32.975 -11.972 63.596 1.00 87.12 170 ILE A C 1
ATOM 1338 O O . ILE A 1 170 ? -33.570 -12.400 64.585 1.00 87.12 170 ILE A O 1
ATOM 1342 N N . LYS A 1 171 ? -31.647 -11.766 63.600 1.00 88.31 171 LYS A N 1
ATOM 1343 C CA . LYS A 1 171 ? -30.818 -11.986 64.801 1.00 88.31 171 LYS A CA 1
ATOM 1344 C C . LYS A 1 171 ? -31.324 -11.157 65.985 1.00 88.31 171 LYS A C 1
ATOM 1346 O O . LYS A 1 171 ? -31.572 -11.707 67.052 1.00 88.31 171 LYS A O 1
ATOM 1351 N N . SER A 1 172 ? -31.585 -9.864 65.772 1.00 82.25 172 SER A N 1
ATOM 1352 C CA . SER A 1 172 ? -32.095 -8.984 66.831 1.00 82.25 172 SER A CA 1
ATOM 1353 C C . SER A 1 172 ? -33.477 -9.388 67.366 1.00 82.25 172 SER A C 1
ATOM 1355 O O . SER A 1 172 ? -33.737 -9.199 68.556 1.00 82.25 172 SER A O 1
ATOM 1357 N N . VAL A 1 173 ? -34.373 -9.906 66.517 1.00 79.25 173 VAL A N 1
ATOM 1358 C CA . VAL A 1 173 ? -35.698 -10.395 66.939 1.00 79.25 173 VAL A CA 1
ATOM 1359 C C . VAL A 1 173 ? -35.563 -11.642 67.812 1.00 79.25 173 VAL A C 1
ATOM 1361 O O . VAL A 1 173 ? -36.203 -11.717 68.861 1.00 79.25 173 VAL A O 1
ATOM 1364 N N . ASN A 1 174 ? -34.696 -12.580 67.426 1.00 72.81 174 ASN A N 1
ATOM 1365 C CA . ASN A 1 174 ? -34.466 -13.810 68.183 1.00 72.81 174 ASN A CA 1
ATOM 1366 C C . ASN A 1 174 ? -33.879 -13.527 69.578 1.00 72.81 174 ASN A C 1
ATOM 1368 O O . ASN A 1 174 ? -34.350 -14.102 70.556 1.00 72.81 174 ASN A O 1
ATOM 1372 N N . ASP A 1 175 ? -32.949 -12.573 69.697 1.00 69.56 175 ASP A N 1
ATOM 1373 C CA . ASP A 1 175 ? -32.344 -12.195 70.985 1.00 69.56 175 ASP A CA 1
ATOM 1374 C C . ASP A 1 175 ? -33.346 -11.534 71.955 1.00 69.56 175 ASP A C 1
ATOM 1376 O O . ASP A 1 175 ? -33.236 -11.676 73.172 1.00 69.56 175 ASP A O 1
ATOM 1380 N N . LYS A 1 176 ? -34.353 -10.817 71.435 1.00 68.44 176 LYS A N 1
ATOM 1381 C CA . LYS A 1 176 ? -35.399 -10.156 72.245 1.00 68.44 176 LYS A CA 1
ATOM 1382 C C . LYS A 1 176 ? -36.578 -11.062 72.585 1.00 68.44 176 LYS A C 1
ATOM 1384 O O . LYS A 1 176 ? -37.297 -10.783 73.541 1.00 68.44 176 LYS A O 1
ATOM 1389 N N . SER A 1 177 ? -36.796 -12.118 71.807 1.00 60.12 177 SER A N 1
ATOM 1390 C CA . SER A 1 177 ? -37.924 -13.033 71.977 1.00 60.12 177 SER A CA 1
ATOM 1391 C C . SER A 1 177 ? -37.847 -13.854 73.266 1.00 60.12 177 SER A C 1
ATOM 1393 O O . SER A 1 177 ? -38.863 -14.428 73.646 1.00 60.12 177 SER A O 1
ATOM 1395 N N . GLY A 1 178 ? -36.684 -13.978 73.919 1.00 53.34 178 GLY A N 1
ATOM 1396 C CA . GLY A 1 178 ? -36.531 -14.773 75.146 1.00 53.34 178 GLY A CA 1
ATOM 1397 C C . GLY A 1 178 ? -36.869 -16.267 74.997 1.00 53.34 178 GLY A C 1
ATOM 1398 O O . GLY A 1 178 ? -36.775 -17.008 75.972 1.00 53.34 178 GLY A O 1
ATOM 1399 N N . LEU A 1 179 ? -37.229 -16.735 73.794 1.00 58.09 179 LEU A N 1
ATOM 1400 C CA . LEU A 1 179 ? -37.331 -18.148 73.454 1.00 58.09 179 LEU A CA 1
ATOM 1401 C C . LEU A 1 179 ? -35.916 -18.662 73.197 1.00 58.09 179 LEU A C 1
ATOM 1403 O O . LEU A 1 179 ? -35.476 -18.839 72.063 1.00 58.09 179 LEU A O 1
ATOM 1407 N N . GLY A 1 180 ? -35.191 -18.873 74.293 1.00 52.75 180 GLY A N 1
ATOM 1408 C CA . GLY A 1 180 ? -34.008 -19.710 74.303 1.00 52.75 180 GLY A CA 1
ATOM 1409 C C . GLY A 1 180 ? -34.414 -21.131 73.937 1.00 52.75 180 GLY A C 1
ATOM 1410 O O . GLY A 1 180 ? -34.732 -21.934 74.809 1.00 52.75 180 GLY A O 1
ATOM 1411 N N . PHE A 1 181 ? -34.396 -21.456 72.646 1.00 49.47 181 PHE A N 1
ATOM 1412 C CA . PHE A 1 181 ? -34.206 -22.840 72.243 1.00 49.47 181 PHE A CA 1
ATOM 1413 C C . PHE A 1 181 ? -32.751 -23.159 72.552 1.00 49.47 181 PHE A C 1
ATOM 1415 O O . PHE A 1 181 ? -31.844 -22.875 71.774 1.00 49.47 181 PHE A O 1
ATOM 1422 N N . SER A 1 182 ? -32.540 -23.654 73.768 1.00 47.88 182 SER A N 1
ATOM 1423 C CA . SER A 1 182 ? -31.300 -24.273 74.197 1.00 47.88 182 SER A CA 1
ATOM 1424 C C . SER A 1 182 ? -30.844 -25.236 73.109 1.00 47.88 182 SER A C 1
ATOM 1426 O O . SER A 1 182 ? -31.541 -26.214 72.829 1.00 47.88 182 SER A O 1
ATOM 1428 N N . SER A 1 183 ? -29.682 -24.963 72.516 1.00 49.41 183 SER A N 1
ATOM 1429 C CA . SER A 1 183 ? -28.883 -25.997 71.874 1.00 49.41 183 SER A CA 1
ATOM 1430 C C . SER A 1 183 ? -28.666 -27.087 72.912 1.00 49.41 183 SER A C 1
ATOM 1432 O O . SER A 1 183 ? -27.843 -26.949 73.814 1.00 49.41 183 SER A O 1
ATOM 1434 N N . SER A 1 184 ? -29.478 -28.132 72.825 1.00 51.84 184 SER A N 1
ATOM 1435 C CA . SER A 1 184 ? -29.229 -29.391 73.492 1.00 51.84 184 SER A CA 1
ATOM 1436 C C . SER A 1 184 ? -27.832 -29.845 73.096 1.00 51.84 184 SER A C 1
ATOM 1438 O O . SER A 1 184 ? -27.545 -29.977 71.901 1.00 51.84 184 SER A O 1
ATOM 1440 N N . GLU A 1 185 ? -26.987 -30.067 74.102 1.00 51.00 185 GLU A N 1
ATOM 1441 C CA . GLU A 1 185 ? -25.830 -30.951 74.018 1.00 51.00 185 GLU A CA 1
ATOM 1442 C C . GLU A 1 185 ? -26.150 -32.118 73.080 1.00 51.00 185 GLU A C 1
ATOM 1444 O O . GLU A 1 185 ? -26.978 -32.974 73.380 1.00 51.00 185 GLU A O 1
ATOM 1449 N N . SER A 1 186 ? -25.526 -32.122 71.907 1.00 48.19 186 SER A N 1
ATOM 1450 C CA . SER A 1 186 ? -25.375 -33.325 71.099 1.00 48.19 186 SER A CA 1
ATOM 1451 C C . SER A 1 186 ? -23.879 -33.556 71.013 1.00 48.19 186 SER A C 1
ATOM 1453 O O . SER A 1 186 ? -23.140 -32.842 70.338 1.00 48.19 186 SER A O 1
ATOM 1455 N N . SER A 1 187 ? -23.465 -34.488 71.857 1.00 59.25 187 SER A N 1
ATOM 1456 C CA . SER A 1 187 ? -22.135 -35.037 71.996 1.00 59.25 187 SER A CA 1
ATOM 1457 C C . SER A 1 187 ? -21.602 -35.605 70.682 1.00 59.25 187 SER A C 1
ATOM 1459 O O . SER A 1 187 ? -22.352 -36.193 69.908 1.00 59.25 187 SER A O 1
ATOM 1461 N N . GLU A 1 188 ? -20.277 -35.513 70.557 1.00 53.50 188 GLU A N 1
ATOM 1462 C CA . GLU A 1 188 ? -19.386 -36.486 69.911 1.00 53.50 188 GLU A CA 1
ATOM 1463 C C . GLU A 1 188 ? -19.486 -36.697 68.393 1.00 53.50 188 GLU A C 1
ATOM 1465 O O . GLU A 1 188 ? -20.477 -37.169 67.845 1.00 53.50 188 GLU A O 1
ATOM 1470 N N . GLY A 1 189 ? -18.351 -36.469 67.722 1.00 44.34 189 GLY A N 1
ATOM 1471 C CA . GLY A 1 189 ? -18.095 -37.043 66.406 1.00 44.34 189 GLY A CA 1
ATOM 1472 C C . GLY A 1 189 ? -17.042 -36.296 65.600 1.00 44.34 189 GLY A C 1
ATOM 1473 O O . GLY A 1 189 ? -17.375 -35.559 64.678 1.00 44.34 189 GLY A O 1
ATOM 1474 N N . GLU A 1 190 ? -15.765 -36.509 65.913 1.00 50.00 190 GLU A N 1
ATOM 1475 C CA . GLU A 1 190 ? -14.676 -36.266 64.966 1.00 50.00 190 GLU A CA 1
ATOM 1476 C C . GLU A 1 190 ? -14.954 -37.003 63.643 1.00 50.00 190 GLU A C 1
ATOM 1478 O O . GLU A 1 190 ? -15.120 -38.215 63.651 1.00 50.00 190 GLU A O 1
ATOM 1483 N N . THR A 1 191 ? -14.950 -36.306 62.504 1.00 42.50 191 THR A N 1
ATOM 1484 C CA . THR A 1 191 ? -14.463 -36.838 61.213 1.00 42.50 191 THR A CA 1
ATOM 1485 C C . THR A 1 191 ? -14.009 -35.649 60.361 1.00 42.50 191 THR A C 1
ATOM 1487 O O . THR A 1 191 ? -14.770 -34.754 60.019 1.00 42.50 191 THR A O 1
ATOM 1490 N N . SER A 1 192 ? -12.698 -35.476 60.246 1.00 49.97 192 SER A N 1
ATOM 1491 C CA . SER A 1 192 ? -11.897 -35.901 59.094 1.00 49.97 192 SER A CA 1
ATOM 1492 C C . SER A 1 192 ? -11.725 -34.787 58.063 1.00 49.97 192 SER A C 1
ATOM 1494 O O . SER A 1 192 ? -12.536 -34.556 57.173 1.00 49.97 192 SER A O 1
ATOM 1496 N N . THR A 1 193 ? -10.574 -34.143 58.197 1.00 53.03 193 THR A N 1
ATOM 1497 C CA . THR A 1 193 ? -9.776 -33.499 57.157 1.00 53.03 193 THR A CA 1
ATOM 1498 C C . THR A 1 193 ? -9.925 -34.170 55.785 1.00 53.03 193 THR A C 1
ATOM 1500 O O . THR A 1 193 ? -9.946 -35.396 55.711 1.00 53.03 193 THR A O 1
ATOM 1503 N N . GLN A 1 194 ? -9.923 -33.345 54.726 1.00 50.41 194 GLN A N 1
ATOM 1504 C CA . GLN A 1 194 ? -9.362 -33.591 53.382 1.00 50.41 194 GLN A CA 1
ATOM 1505 C C . GLN A 1 194 ? -10.318 -33.204 52.244 1.00 50.41 194 GLN A C 1
ATOM 1507 O O . GLN A 1 194 ? -11.049 -34.012 51.683 1.00 50.41 194 GLN A O 1
ATOM 1512 N N . SER A 1 195 ? -10.235 -31.945 51.821 1.00 50.09 195 SER A N 1
ATOM 1513 C CA . SER A 1 195 ? -10.561 -31.552 50.445 1.00 50.09 195 SER A CA 1
ATOM 1514 C C . SER A 1 195 ? -9.639 -30.418 50.014 1.00 50.09 195 SER A C 1
ATOM 1516 O O . SER A 1 195 ? -10.047 -29.284 49.802 1.00 50.09 195 SER A O 1
ATOM 1518 N N . GLN A 1 196 ? -8.352 -30.752 49.914 1.00 55.66 196 GLN A N 1
ATOM 1519 C CA . GLN A 1 196 ? -7.334 -29.941 49.259 1.00 55.66 196 GLN A CA 1
ATOM 1520 C C . GLN A 1 196 ? -6.530 -30.868 48.339 1.00 55.66 196 GLN A C 1
ATOM 1522 O O . GLN A 1 196 ? -5.567 -31.468 48.797 1.00 55.66 196 GLN A O 1
ATOM 1527 N N . LEU A 1 197 ? -6.966 -31.048 47.082 1.00 57.62 197 LEU A N 1
ATOM 1528 C CA . LEU A 1 197 ? -6.113 -31.461 45.946 1.00 57.62 197 LEU A CA 1
ATOM 1529 C C . LEU A 1 197 ? -6.916 -31.570 44.633 1.00 57.62 197 LEU A C 1
ATOM 1531 O O . LEU A 1 197 ? -7.162 -32.656 44.122 1.00 57.62 197 LEU A O 1
ATOM 1535 N N . VAL A 1 198 ? -7.327 -30.437 44.055 1.00 50.91 198 VAL A N 1
ATOM 1536 C CA . VAL A 1 198 ? -7.685 -30.382 42.614 1.00 50.91 198 VAL A CA 1
ATOM 1537 C C . VAL A 1 198 ? -6.971 -29.227 41.885 1.00 50.91 198 VAL A C 1
ATOM 1539 O O . VAL A 1 198 ? -7.131 -29.054 40.683 1.00 50.91 198 VAL A O 1
ATOM 1542 N N . TYR A 1 199 ? -6.089 -28.480 42.561 1.00 47.34 199 TYR A N 1
ATOM 1543 C CA . TYR A 1 199 ? -5.362 -27.352 41.953 1.00 47.34 199 TYR A CA 1
ATOM 1544 C C . TYR A 1 199 ? -3.946 -27.672 41.433 1.00 47.34 199 TYR A C 1
ATOM 1546 O O . TYR A 1 199 ? -3.272 -26.770 40.951 1.00 47.34 199 TYR A O 1
ATOM 1554 N N . ASP A 1 200 ? -3.519 -28.940 41.414 1.00 52.06 200 ASP A N 1
ATOM 1555 C CA . ASP A 1 200 ? -2.165 -29.320 40.958 1.00 52.06 200 ASP A CA 1
ATOM 1556 C C . ASP A 1 200 ? -2.081 -29.783 39.489 1.00 52.06 200 ASP A C 1
ATOM 1558 O O . ASP A 1 200 ? -1.025 -30.216 39.026 1.00 52.06 200 ASP A O 1
ATOM 1562 N N . LYS A 1 201 ? -3.166 -29.694 38.703 1.00 56.28 201 LYS A N 1
ATOM 1563 C CA . LYS A 1 201 ? -3.190 -30.250 37.332 1.00 56.28 201 LYS A CA 1
ATOM 1564 C C . LYS A 1 201 ? -2.908 -29.253 36.196 1.00 56.28 201 LYS A C 1
ATOM 1566 O O . LYS A 1 201 ? -2.951 -29.656 35.038 1.00 56.28 201 LYS A O 1
ATOM 1571 N N . PHE A 1 202 ? -2.569 -27.992 36.477 1.00 53.78 202 PHE A N 1
ATOM 1572 C CA . PHE A 1 202 ? -2.360 -26.985 35.416 1.00 53.78 202 PHE A CA 1
ATOM 1573 C C . PHE A 1 202 ? -0.900 -26.653 35.061 1.00 53.78 202 PHE A C 1
ATOM 1575 O O . PHE A 1 202 ? -0.680 -25.922 34.102 1.00 53.78 202 PHE A O 1
ATOM 1582 N N . ASN A 1 203 ? 0.108 -27.234 35.723 1.00 56.72 203 ASN A N 1
ATOM 1583 C CA . ASN A 1 203 ? 1.509 -26.810 35.534 1.00 56.72 203 ASN A CA 1
ATOM 1584 C C . ASN A 1 203 ? 2.411 -27.747 34.704 1.00 56.72 203 ASN A C 1
ATOM 1586 O O . ASN A 1 203 ? 3.632 -27.686 34.824 1.00 56.72 203 ASN A O 1
ATOM 1590 N N . LYS A 1 204 ? 1.853 -28.616 33.847 1.00 52.28 204 LYS A N 1
ATOM 1591 C CA . LYS A 1 204 ? 2.655 -29.594 33.076 1.00 52.28 204 LYS A CA 1
ATOM 1592 C C . LYS A 1 204 ? 2.629 -29.481 31.545 1.00 52.28 204 LYS A C 1
ATOM 1594 O O . LYS A 1 204 ? 3.142 -30.387 30.900 1.00 52.28 204 LYS A O 1
ATOM 1599 N N . ILE A 1 205 ? 2.087 -28.412 30.948 1.00 55.34 205 ILE A N 1
ATOM 1600 C CA . ILE A 1 205 ? 1.934 -28.341 29.471 1.00 55.34 205 ILE A CA 1
ATOM 1601 C C . ILE A 1 205 ? 2.756 -27.242 28.769 1.00 55.34 205 ILE A C 1
ATOM 1603 O O . ILE A 1 205 ? 2.802 -27.224 27.547 1.00 55.34 205 ILE A O 1
ATOM 1607 N N . ALA A 1 206 ? 3.515 -26.383 29.452 1.00 58.09 206 ALA A N 1
ATOM 1608 C CA . ALA A 1 206 ? 4.289 -25.362 28.731 1.00 58.09 206 ALA A CA 1
ATOM 1609 C C . ALA A 1 206 ? 5.710 -25.198 29.265 1.00 58.09 206 ALA A C 1
ATOM 1611 O O . ALA A 1 206 ? 5.958 -24.305 30.064 1.00 58.09 206 ALA A O 1
ATOM 1612 N N . LEU A 1 207 ? 6.633 -26.058 28.814 1.00 51.12 207 LEU A N 1
ATOM 1613 C CA . LEU A 1 207 ? 8.069 -25.756 28.677 1.00 51.12 207 LEU A CA 1
ATOM 1614 C C . LEU A 1 207 ? 8.787 -26.897 27.932 1.00 51.12 207 LEU A C 1
ATOM 1616 O O . LEU A 1 207 ? 9.597 -27.632 28.488 1.00 51.12 207 LEU A O 1
ATOM 1620 N N . SER A 1 208 ? 8.519 -27.020 26.636 1.00 48.22 208 SER A N 1
ATOM 1621 C CA . SER A 1 208 ? 9.487 -27.595 25.698 1.00 48.22 208 SER A CA 1
ATOM 1622 C C . SER A 1 208 ? 9.689 -26.587 24.574 1.00 48.22 208 SER A C 1
ATOM 1624 O O . SER A 1 208 ? 8.801 -26.381 23.748 1.00 48.22 208 SER A O 1
ATOM 1626 N N . LYS A 1 209 ? 10.831 -25.894 24.609 1.00 51.25 209 LYS A N 1
ATOM 1627 C CA . LYS A 1 209 ? 11.293 -25.007 23.536 1.00 51.25 209 LYS A CA 1
ATOM 1628 C C . LYS A 1 209 ? 11.780 -25.861 22.357 1.00 51.25 209 LYS A C 1
ATOM 1630 O O . LYS A 1 209 ? 12.444 -26.864 22.622 1.00 51.25 209 LYS A O 1
ATOM 1635 N N . PRO A 1 210 ? 11.505 -25.480 21.102 1.00 55.59 210 PRO A N 1
ATOM 1636 C CA . PRO A 1 210 ? 12.119 -26.123 19.951 1.00 55.59 210 PRO A CA 1
ATOM 1637 C C . PRO A 1 210 ? 13.559 -25.612 19.772 1.00 55.59 210 PRO A C 1
ATOM 1639 O O . PRO A 1 210 ? 13.813 -24.412 19.893 1.00 55.59 210 PRO A O 1
ATOM 1642 N N . THR A 1 211 ? 14.483 -26.544 19.547 1.00 53.03 211 THR A N 1
ATOM 1643 C CA . THR A 1 211 ? 15.813 -26.319 18.951 1.00 53.03 211 THR A CA 1
ATOM 1644 C C . THR A 1 211 ? 15.710 -26.251 17.442 1.00 53.03 211 THR A C 1
ATOM 1646 O O . THR A 1 211 ? 14.941 -27.083 16.907 1.00 53.03 211 THR A O 1
#

pLDDT: mean 72.05, std 21.2, range [36.81, 98.56]

Sequence (211 aa):
MRTRGDKRTIRKHDRKVLVAEESTKSWADTDSESSSSSSSSSDSEQEEVHCLMADQTSDGEVFDFSNVEFTREDLVSALNDMVKECRKLSHSFEEAKAENISLKSSSIESSSDELEDIDSFKIELSKLTVENELLRSESSELKAEVEKLTKEMSSWNQSARALHKLQESIKSVNDKSGLGFSSSESSEGETSTQSQLVYDKFNKIALSKPT

Solvent-accessible surface area (backbone atoms only — not comparable to full-atom values): 14143 Å² total; per-residue (Å²): 135,90,82,82,84,83,82,78,79,84,78,80,77,82,76,77,80,76,80,76,82,80,80,81,77,76,78,77,83,79,83,81,78,86,82,89,85,85,88,85,88,81,92,83,81,89,80,88,78,79,79,80,79,77,81,76,81,74,75,85,76,70,75,77,69,72,71,73,86,70,49,73,66,55,53,54,48,54,51,53,52,51,53,52,50,54,51,52,51,53,50,53,50,54,51,53,51,53,49,52,53,53,51,50,52,52,54,54,55,63,51,48,63,56,49,56,50,52,54,51,52,52,53,51,52,53,53,52,52,54,51,51,54,50,53,54,50,52,54,53,51,53,52,52,50,50,55,51,52,53,51,52,52,51,52,49,53,52,50,52,52,52,50,51,54,50,52,54,50,53,53,55,50,55,71,70,63,71,70,75,76,70,81,70,89,76,78,88,79,93,78,79,90,85,91,84,86,82,83,81,80,80,83,83,83,85,87,80,81,87,130

Organism: NCBI:txid472368

Mean predicted aligned error: 22.99 Å

Radius of gyration: 54.64 Å; Cα contacts (8 Å, |Δi|>4): 2; chains: 1; bounding box: 88×72×153 Å

Secondary structure (DSSP, 8-state):
-----------------------------------------------------------------------HHHHHHHHHHHHHHHHHHHHHHHHHHHHHHHHHHHHHHHHHHHHHHHHHHHHHHHHHHHHHHHHHHHHHHHHHHHHHHHHHHHHHHHHHHHHHHHHHHHHHHHHHS--------------------SSSSSSSSS-----